Protein AF-A0A841JKT1-F1 (afdb_monomer_lite)

InterPro domains:
  IPR011335 Restriction endonuclease type II-like [SSF52980] (72-201)
  IPR011604 PD-(D/E)XK endonuclease-like domain superfamily [G3DSA:3.90.320.10] (58-273)

Structure (mmCIF, N/CA/C/O backbone):
data_AF-A0A841JKT1-F1
#
_entry.id   AF-A0A841JKT1-F1
#
loop_
_atom_site.group_PDB
_atom_site.id
_atom_site.type_symbol
_atom_site.label_atom_id
_atom_site.label_alt_id
_atom_site.label_comp_id
_atom_site.label_asym_id
_atom_site.label_entity_id
_atom_site.label_seq_id
_atom_site.pdbx_PDB_ins_code
_atom_site.Cartn_x
_atom_site.Cartn_y
_atom_site.Cartn_z
_atom_site.occupancy
_atom_site.B_iso_or_equiv
_atom_site.auth_seq_id
_atom_site.auth_comp_id
_atom_site.auth_asym_id
_atom_site.auth_atom_id
_atom_site.pdbx_PDB_model_num
ATOM 1 N N . MET A 1 1 ? -30.134 -15.425 -7.217 1.00 75.44 1 MET A N 1
ATOM 2 C CA . MET A 1 1 ? -28.658 -15.453 -7.191 1.00 75.44 1 MET A CA 1
ATOM 3 C C . MET A 1 1 ? -28.231 -15.209 -5.758 1.00 75.44 1 MET A C 1
ATOM 5 O O . MET A 1 1 ? -28.686 -14.227 -5.185 1.00 75.44 1 MET A O 1
ATOM 9 N N . GLN A 1 2 ? -27.458 -16.111 -5.160 1.00 84.56 2 GLN A N 1
ATOM 10 C CA . GLN A 1 2 ? -26.900 -15.891 -3.828 1.00 84.56 2 GLN A CA 1
ATOM 11 C C . GLN A 1 2 ? -25.554 -15.191 -4.004 1.00 84.56 2 GLN A C 1
ATOM 13 O O . GLN A 1 2 ? -24.696 -15.696 -4.726 1.00 84.56 2 GLN A O 1
ATOM 18 N N . LEU A 1 3 ? -25.398 -14.005 -3.415 1.00 89.44 3 LEU A N 1
ATOM 19 C CA . LEU A 1 3 ? -24.107 -13.326 -3.413 1.00 89.44 3 LEU A CA 1
ATOM 20 C C . LEU A 1 3 ? -23.128 -14.126 -2.540 1.00 89.44 3 LEU A C 1
ATOM 22 O O . LEU A 1 3 ? -23.546 -14.647 -1.500 1.00 89.44 3 LEU A O 1
ATOM 26 N N . PRO A 1 4 ? -21.848 -14.242 -2.937 1.00 90.94 4 PRO A N 1
ATOM 27 C CA . PRO A 1 4 ? -20.843 -14.839 -2.069 1.00 90.94 4 PRO A CA 1
ATOM 28 C C . PRO A 1 4 ? -20.684 -14.010 -0.789 1.00 90.94 4 PRO A C 1
ATOM 30 O O . PRO A 1 4 ? -21.115 -12.856 -0.724 1.00 90.94 4 PRO A O 1
ATOM 33 N N . LYS A 1 5 ? -20.040 -14.579 0.232 1.00 92.69 5 LYS A N 1
ATOM 34 C CA . LYS A 1 5 ? -19.659 -13.799 1.411 1.00 92.69 5 LYS A CA 1
ATOM 35 C C . LYS A 1 5 ? -18.683 -12.698 0.989 1.00 92.69 5 LYS A C 1
ATOM 37 O O . LYS A 1 5 ? -17.749 -12.953 0.231 1.00 92.69 5 LYS A O 1
ATOM 42 N N . PHE A 1 6 ? -18.942 -11.475 1.441 1.00 92.69 6 PHE A N 1
ATOM 43 C CA . PHE A 1 6 ? -18.064 -10.342 1.188 1.00 92.69 6 PHE A CA 1
ATOM 44 C C . PHE A 1 6 ? -16.738 -10.528 1.927 1.00 92.69 6 PHE A C 1
ATOM 46 O O . PHE A 1 6 ? -16.750 -10.834 3.117 1.00 92.69 6 PHE A O 1
ATOM 53 N N . LYS A 1 7 ? -15.630 -10.308 1.216 1.00 94.25 7 LYS A N 1
ATOM 54 C CA . LYS A 1 7 ? -14.285 -10.206 1.782 1.00 94.25 7 LYS A CA 1
ATOM 55 C C . LYS A 1 7 ? -13.565 -9.020 1.156 1.00 94.25 7 LYS A C 1
ATOM 57 O O . LYS A 1 7 ? -13.674 -8.808 -0.057 1.00 94.25 7 LYS A O 1
ATOM 62 N N . ILE A 1 8 ? -12.863 -8.240 1.970 1.00 94.44 8 ILE A N 1
ATOM 63 C CA . ILE A 1 8 ? -12.122 -7.064 1.513 1.00 94.44 8 ILE A CA 1
ATOM 64 C C . ILE A 1 8 ? -10.711 -7.448 1.058 1.00 94.44 8 ILE A C 1
ATOM 66 O O . ILE A 1 8 ? -10.003 -8.184 1.738 1.00 94.44 8 ILE A O 1
ATOM 70 N N . ARG A 1 9 ? -10.277 -6.927 -0.094 1.00 94.50 9 ARG A N 1
ATOM 71 C CA . ARG A 1 9 ? -8.883 -7.060 -0.538 1.00 94.50 9 ARG A CA 1
ATOM 72 C C . ARG A 1 9 ? -7.982 -6.177 0.318 1.00 94.50 9 ARG A C 1
ATOM 74 O O . ARG A 1 9 ? -8.312 -5.008 0.502 1.00 94.50 9 ARG A O 1
ATOM 81 N N . ALA A 1 10 ? -6.825 -6.682 0.741 1.00 96.00 10 ALA A N 1
ATOM 82 C CA . ALA A 1 10 ? -5.840 -5.928 1.525 1.00 96.00 10 ALA A CA 1
ATOM 83 C C . ALA A 1 10 ? -5.519 -4.551 0.917 1.00 96.00 10 ALA A C 1
ATOM 85 O O . ALA A 1 10 ? -5.607 -3.532 1.594 1.00 96.00 10 ALA A O 1
ATOM 86 N N . SER A 1 11 ? -5.277 -4.500 -0.397 1.00 92.94 11 SER A N 1
ATOM 87 C CA . SER A 1 11 ? -4.981 -3.267 -1.144 1.00 92.94 11 SER A CA 1
ATOM 88 C C . SER A 1 11 ? -6.142 -2.264 -1.223 1.00 92.94 11 SER A C 1
ATOM 90 O O . SER A 1 11 ? -5.976 -1.169 -1.749 1.00 92.94 11 SER A O 1
ATOM 92 N N . ALA A 1 12 ? -7.340 -2.652 -0.788 1.00 93.25 12 ALA A N 1
ATOM 93 C CA . ALA A 1 12 ? -8.535 -1.816 -0.761 1.00 93.25 12 ALA A CA 1
ATOM 94 C C . ALA A 1 12 ? -9.112 -1.667 0.653 1.00 93.25 12 ALA A C 1
ATOM 96 O O . ALA A 1 12 ? -10.161 -1.050 0.820 1.00 93.25 12 ALA A O 1
ATOM 97 N N . ALA A 1 13 ? -8.460 -2.226 1.675 1.00 93.94 13 ALA A N 1
ATOM 98 C CA . ALA A 1 13 ? -8.990 -2.252 3.031 1.00 93.94 13 ALA A CA 1
ATOM 99 C C . ALA A 1 13 ? -9.183 -0.848 3.617 1.00 93.94 13 ALA A C 1
ATOM 101 O O . ALA A 1 13 ? -10.157 -0.608 4.333 1.00 93.94 13 ALA A O 1
ATOM 102 N N . SER A 1 14 ? -8.346 0.113 3.223 1.00 92.31 14 SER A N 1
ATOM 103 C CA . SER A 1 14 ? -8.511 1.517 3.599 1.00 92.31 14 SER A CA 1
ATOM 104 C C . SER A 1 14 ? -9.811 2.140 3.092 1.00 92.31 14 SER A C 1
ATOM 106 O O . SER A 1 14 ? -10.314 3.051 3.728 1.00 92.31 14 SER A O 1
ATOM 108 N N . GLU A 1 15 ? -10.416 1.649 2.007 1.00 90.62 15 GLU A N 1
ATOM 109 C CA . GLU A 1 15 ? -11.709 2.162 1.518 1.00 90.62 15 GLU A CA 1
ATOM 110 C C . GLU A 1 15 ? -12.849 1.914 2.516 1.00 90.62 15 GLU A C 1
ATOM 112 O O . GLU A 1 15 ? -13.843 2.642 2.532 1.00 90.62 15 GLU A O 1
ATOM 117 N N . ILE A 1 16 ? -12.710 0.877 3.346 1.00 87.94 16 ILE A N 1
ATOM 118 C CA . ILE A 1 16 ? -13.687 0.512 4.376 1.00 87.94 16 ILE A CA 1
ATOM 119 C C . ILE A 1 16 ? -13.262 1.027 5.749 1.00 87.94 16 ILE A C 1
ATOM 121 O O . ILE A 1 16 ? -14.114 1.456 6.525 1.00 87.94 16 ILE A O 1
ATOM 125 N N . LEU A 1 17 ? -11.962 0.979 6.039 1.00 84.06 17 LEU A N 1
ATOM 126 C CA . LEU A 1 17 ? -11.407 1.340 7.341 1.00 84.06 17 LEU A CA 1
ATOM 127 C C . LEU A 1 17 ? -11.141 2.844 7.492 1.00 84.06 17 LEU A C 1
ATOM 129 O O . LEU A 1 17 ? -10.969 3.314 8.613 1.00 84.06 17 LEU A O 1
ATOM 133 N N . ALA A 1 18 ? -11.133 3.614 6.400 1.00 81.50 18 ALA A N 1
ATOM 134 C CA . ALA A 1 18 ? -11.001 5.062 6.472 1.00 81.50 18 ALA A CA 1
ATOM 135 C C . ALA A 1 18 ? -12.301 5.739 6.933 1.00 81.50 18 ALA A C 1
ATOM 137 O O . ALA A 1 18 ? -13.411 5.413 6.502 1.00 81.50 18 ALA A O 1
ATOM 138 N N . GLY A 1 19 ? -12.136 6.775 7.755 1.00 78.31 19 GLY A N 1
ATOM 139 C CA . GLY A 1 19 ? -13.232 7.556 8.320 1.00 78.31 19 GLY A CA 1
ATOM 140 C C . GLY A 1 19 ? -13.687 7.040 9.685 1.00 78.31 19 GLY A C 1
ATOM 141 O O . GLY A 1 19 ? -13.030 6.223 10.316 1.00 78.31 19 GLY A O 1
ATOM 142 N N . SER A 1 20 ? -14.814 7.564 10.165 1.00 78.50 20 SER A N 1
ATOM 143 C CA . SER A 1 20 ? -15.416 7.162 11.441 1.00 78.50 20 SER A CA 1
ATOM 144 C C . SER A 1 20 ? -16.758 6.489 11.193 1.00 78.50 20 SER A C 1
ATOM 146 O O . SER A 1 20 ? -17.579 6.977 10.414 1.00 78.50 20 SER A O 1
ATOM 148 N N . ILE A 1 21 ? -16.978 5.357 11.858 1.00 84.31 21 ILE A N 1
ATOM 149 C CA . ILE A 1 21 ? -18.282 4.700 11.894 1.00 84.31 21 ILE A CA 1
ATOM 150 C C . ILE A 1 21 ? -19.121 5.405 12.965 1.00 84.31 21 ILE A C 1
ATOM 152 O O . ILE A 1 21 ? -18.756 5.429 14.139 1.00 84.31 21 ILE A O 1
ATOM 156 N N . GLY A 1 22 ? -20.258 5.977 12.569 1.00 85.44 22 GLY A N 1
ATOM 157 C CA . GLY A 1 22 ? -21.124 6.719 13.488 1.00 85.44 22 GLY A CA 1
ATOM 158 C C . GLY A 1 22 ? -20.607 8.125 13.815 1.00 85.44 22 GLY A C 1
ATOM 159 O O . GLY A 1 22 ? -20.665 9.013 12.965 1.00 85.44 22 GLY A O 1
ATOM 160 N N . LEU A 1 23 ? -20.199 8.360 15.068 1.00 88.81 23 LEU A N 1
ATOM 161 C CA . LEU A 1 23 ? -19.736 9.677 15.521 1.00 88.81 23 LEU A CA 1
ATOM 162 C C . LEU A 1 23 ? -18.244 9.874 15.237 1.00 88.81 23 LEU A C 1
ATOM 164 O O . LEU A 1 23 ? -17.437 8.989 15.504 1.00 88.81 23 LEU A O 1
ATOM 168 N N . THR A 1 24 ? -17.869 11.072 14.789 1.00 89.38 24 THR A N 1
ATOM 169 C CA . THR A 1 24 ? -16.459 11.494 14.764 1.00 89.38 24 THR A CA 1
ATOM 170 C C . THR A 1 24 ? -15.917 11.680 16.186 1.00 89.38 24 THR A C 1
ATOM 172 O O . THR A 1 24 ? -16.693 11.855 17.127 1.00 89.38 24 THR A O 1
ATOM 175 N N . ASP A 1 25 ? -14.596 11.737 16.367 1.00 89.75 25 ASP A N 1
ATOM 176 C CA . ASP A 1 25 ? -13.986 11.980 17.689 1.00 89.75 25 ASP A CA 1
ATOM 177 C C . ASP A 1 25 ? -14.450 13.303 18.312 1.00 89.75 25 ASP A C 1
ATOM 179 O O . ASP A 1 25 ? -14.777 13.377 19.500 1.00 89.75 25 ASP A O 1
ATOM 183 N N . VAL A 1 26 ? -14.571 14.343 17.481 1.00 93.06 26 VAL A N 1
ATOM 184 C CA . VAL A 1 26 ? -15.091 15.655 17.887 1.00 93.06 26 VAL A CA 1
ATOM 185 C C . VAL A 1 26 ? -16.550 15.542 18.326 1.00 93.06 26 VAL A C 1
ATOM 187 O O . VAL A 1 26 ? -16.932 16.092 19.355 1.00 93.06 26 VAL A O 1
ATOM 190 N N . GLN A 1 27 ? -17.372 14.797 17.583 1.00 93.62 27 GLN A N 1
ATOM 191 C CA . GLN A 1 27 ? -18.775 14.571 17.931 1.00 93.62 27 GLN A CA 1
ATOM 192 C C . GLN A 1 27 ? -18.933 13.721 19.195 1.00 93.62 27 GLN A C 1
ATOM 194 O O . GLN A 1 27 ? -19.820 13.992 20.002 1.00 93.62 27 GLN A O 1
ATOM 199 N N . SER A 1 28 ? -18.074 12.722 19.388 1.00 93.12 28 SER A N 1
ATOM 200 C CA . SER A 1 28 ? -18.052 11.871 20.579 1.00 93.12 28 SER A CA 1
ATOM 201 C C . SER A 1 28 ? -17.667 12.675 21.817 1.00 93.12 28 SER A C 1
ATOM 203 O O . SER A 1 28 ? -18.370 12.616 22.824 1.00 93.12 28 SER A O 1
ATOM 205 N N . THR A 1 29 ? -16.624 13.503 21.713 1.00 95.75 29 THR A N 1
ATOM 206 C CA . THR A 1 29 ? -16.213 14.434 22.775 1.00 95.75 29 THR A CA 1
ATOM 207 C C . THR A 1 29 ? -17.342 15.402 23.104 1.00 95.75 29 THR A C 1
ATOM 209 O O . THR A 1 29 ? -17.761 15.508 24.255 1.00 95.75 29 THR A O 1
ATOM 212 N N . ARG A 1 30 ? -17.921 16.031 22.076 1.00 97.00 30 ARG A N 1
ATOM 213 C CA . ARG A 1 30 ? -19.028 16.974 22.225 1.00 97.00 30 ARG A CA 1
ATOM 214 C C . ARG A 1 30 ? -20.258 16.343 22.878 1.00 97.00 30 ARG A C 1
ATOM 216 O O . ARG A 1 30 ? -20.900 16.956 23.728 1.00 97.00 30 ARG A O 1
ATOM 223 N N . ARG A 1 31 ? -20.584 15.105 22.508 1.00 96.19 31 ARG A N 1
ATOM 224 C CA . ARG A 1 31 ? -21.672 14.341 23.123 1.00 96.19 31 ARG A CA 1
ATOM 225 C C . ARG A 1 31 ? -21.405 14.110 24.610 1.00 96.19 31 ARG A C 1
ATOM 227 O O . ARG A 1 31 ? -22.314 14.322 25.410 1.00 96.19 31 ARG A O 1
ATOM 234 N N . SER A 1 32 ? -20.189 13.705 24.976 1.00 96.19 32 SER A N 1
ATOM 235 C CA . SER A 1 32 ? -19.795 13.509 26.377 1.00 96.19 32 SER A CA 1
ATOM 236 C C . SER A 1 32 ? -19.896 14.808 27.178 1.00 96.19 32 SER A C 1
ATOM 238 O O . SER A 1 32 ? -20.554 14.822 28.214 1.00 96.19 32 SER A O 1
ATOM 240 N N . GLU A 1 33 ? -19.386 15.924 26.647 1.00 96.56 33 GLU A N 1
ATOM 241 C CA . GLU A 1 33 ? -19.511 17.249 27.275 1.00 96.56 33 GLU A CA 1
ATOM 242 C C . GLU A 1 33 ? -20.971 17.633 27.561 1.00 96.56 33 GLU A C 1
ATOM 244 O O . GLU A 1 33 ? -21.296 18.146 28.635 1.00 96.56 33 GLU A O 1
ATOM 249 N N . LEU A 1 34 ? -21.869 17.399 26.597 1.00 96.88 34 LEU A N 1
ATOM 250 C CA . LEU A 1 34 ? -23.293 17.708 26.736 1.00 96.88 34 LEU A CA 1
ATOM 251 C C . LEU A 1 34 ? -23.979 16.805 27.772 1.00 96.88 34 LEU A C 1
ATOM 253 O O . LEU A 1 34 ? -24.822 17.284 28.533 1.00 96.88 34 LEU A O 1
ATOM 257 N N . ILE A 1 35 ? -23.606 15.523 27.831 1.00 96.06 35 ILE A N 1
ATOM 258 C CA . ILE A 1 35 ? -24.100 14.573 28.838 1.00 96.06 35 ILE A CA 1
ATOM 259 C C . ILE A 1 35 ? -23.640 14.987 30.237 1.00 96.06 35 ILE A C 1
ATOM 261 O O . ILE A 1 35 ? -24.461 15.038 31.155 1.00 96.06 35 ILE A O 1
ATOM 265 N N . ASP A 1 36 ? -22.360 15.308 30.400 1.00 95.50 36 ASP A N 1
ATOM 266 C CA . ASP A 1 36 ? -21.787 15.669 31.697 1.00 95.50 36 ASP A CA 1
ATOM 267 C C . ASP A 1 36 ? -22.359 16.992 32.199 1.00 95.50 36 ASP A C 1
ATOM 269 O O . ASP A 1 36 ? -22.775 17.097 33.352 1.00 95.50 36 ASP A O 1
ATOM 273 N N . ARG A 1 37 ? -22.520 17.976 31.308 1.00 95.25 37 ARG A N 1
ATOM 274 C CA . ARG A 1 37 ? -23.205 19.228 31.635 1.00 95.25 37 ARG A CA 1
ATOM 275 C C . ARG A 1 37 ? -24.653 19.006 32.067 1.00 95.25 37 ARG A C 1
ATOM 277 O O . ARG A 1 37 ? -25.102 19.654 33.013 1.00 95.25 37 ARG A O 1
ATOM 284 N N . LYS A 1 38 ? -25.390 18.127 31.379 1.00 94.69 38 LYS A N 1
ATOM 285 C CA . LYS A 1 38 ? -26.776 17.797 31.740 1.00 94.69 38 LYS A CA 1
ATOM 286 C C . LYS A 1 38 ? -26.839 17.197 33.146 1.00 94.69 38 LYS A C 1
ATOM 288 O O . LYS A 1 38 ? -27.602 17.691 33.970 1.00 94.69 38 LYS A O 1
ATOM 293 N N . LYS A 1 39 ? -25.977 16.218 33.437 1.00 94.56 39 LYS A N 1
ATOM 294 C CA . LYS A 1 39 ? -25.871 15.592 34.764 1.00 94.56 39 LYS A CA 1
ATOM 295 C C . LYS A 1 39 ? -25.480 16.593 35.851 1.00 94.56 39 LYS A C 1
ATOM 297 O O . LYS A 1 39 ? -26.120 16.612 36.895 1.00 94.56 39 LYS A O 1
ATOM 302 N N . GLY A 1 40 ? -24.483 17.445 35.606 1.00 93.50 40 GLY A N 1
ATOM 303 C CA . GLY A 1 40 ? -24.039 18.454 36.574 1.00 93.50 40 GLY A CA 1
ATOM 304 C C . GLY A 1 40 ? -25.125 19.489 36.883 1.00 93.50 40 GLY A C 1
ATOM 305 O O . GLY A 1 40 ? -25.319 19.866 38.038 1.00 93.50 40 GLY A O 1
ATOM 306 N N . ALA A 1 41 ? -25.906 19.895 35.876 1.00 92.31 41 ALA A N 1
ATOM 307 C CA . ALA A 1 41 ? -27.061 20.768 36.082 1.00 92.31 41 ALA A CA 1
ATOM 308 C C . ALA A 1 41 ? -28.185 20.076 36.878 1.00 92.31 41 ALA A C 1
ATOM 310 O O . ALA A 1 41 ? -28.753 20.692 37.779 1.00 92.31 41 ALA A O 1
ATOM 311 N N . GLU A 1 42 ? -28.486 18.806 36.584 1.00 92.06 42 GLU A N 1
ATOM 312 C CA . GLU A 1 42 ? -29.476 17.993 37.316 1.00 92.06 42 GLU A CA 1
ATOM 313 C C . GLU A 1 42 ? -29.048 17.715 38.769 1.00 92.06 42 GLU A C 1
ATOM 315 O O . GLU A 1 42 ? -29.887 17.701 39.669 1.00 92.06 42 GLU A O 1
ATOM 320 N N . ALA A 1 43 ? -27.744 17.561 39.016 1.00 92.19 43 ALA A N 1
ATOM 321 C CA . ALA A 1 43 ? -27.154 17.386 40.344 1.00 92.19 43 ALA A CA 1
ATOM 322 C C . ALA A 1 43 ? -27.010 18.701 41.140 1.00 92.19 43 ALA A C 1
ATOM 324 O O . ALA A 1 43 ? -26.642 18.672 42.315 1.00 92.19 43 ALA A O 1
ATOM 325 N N . GLY A 1 44 ? -27.300 19.854 40.526 1.00 89.25 44 GLY A N 1
ATOM 326 C CA . GLY A 1 44 ? -27.207 21.165 41.173 1.00 89.25 44 GLY A CA 1
ATOM 327 C C . GLY A 1 44 ? -25.773 21.664 41.387 1.00 89.25 44 GLY A C 1
ATOM 328 O O . GLY A 1 44 ? -25.527 22.444 42.312 1.00 89.25 44 GLY A O 1
ATOM 329 N N . GLU A 1 45 ? -24.817 21.232 40.560 1.00 91.12 45 GLU A N 1
ATOM 330 C CA . GLU A 1 45 ? -23.420 21.658 40.657 1.00 91.12 45 GLU A CA 1
ATOM 331 C C . GLU A 1 45 ? -23.261 23.171 40.454 1.00 91.12 45 GLU A C 1
ATOM 333 O O . GLU A 1 45 ? -23.802 23.795 39.534 1.00 91.12 45 GLU A O 1
ATOM 338 N N . LYS A 1 46 ? -22.474 23.796 41.334 1.00 88.38 46 LYS A N 1
ATOM 339 C CA . LYS A 1 46 ? -22.323 25.250 41.368 1.00 88.38 46 LYS A CA 1
ATOM 340 C C . LYS A 1 46 ? -21.633 25.759 40.098 1.00 88.38 46 LYS A C 1
ATOM 342 O O . LYS A 1 46 ? -20.478 25.445 39.840 1.00 88.38 46 LYS A O 1
ATOM 347 N N . GLY A 1 47 ? -22.322 26.624 39.354 1.00 86.19 47 GLY A N 1
ATOM 348 C CA . GLY A 1 47 ? -21.797 27.249 38.132 1.00 86.19 47 GLY A CA 1
ATOM 349 C C . GLY A 1 47 ? -22.120 26.490 36.842 1.00 86.19 47 GLY A C 1
ATOM 350 O O . GLY A 1 47 ? -21.919 27.043 35.758 1.00 86.19 47 GLY A O 1
ATOM 351 N N . VAL A 1 48 ? -22.692 25.286 36.935 1.00 90.00 48 VAL A N 1
ATOM 352 C CA . VAL A 1 48 ? -23.163 24.521 35.777 1.00 90.00 48 VAL A CA 1
ATOM 353 C C . VAL A 1 48 ? -24.597 24.937 35.461 1.00 90.00 48 VAL A C 1
ATOM 355 O O . VAL A 1 48 ? -25.500 24.823 36.284 1.00 90.00 48 VAL A O 1
ATOM 358 N N . LYS A 1 49 ? -24.817 25.475 34.258 1.00 91.19 49 LYS A N 1
ATOM 359 C CA . LYS A 1 49 ? -26.159 25.850 33.790 1.00 91.19 49 LYS A CA 1
ATOM 360 C C . LYS A 1 49 ? -26.786 24.685 33.013 1.00 91.19 49 LYS A C 1
ATOM 362 O O . LYS A 1 49 ? -26.041 24.004 32.300 1.00 91.19 49 LYS A O 1
ATOM 367 N N . PRO A 1 50 ? -28.125 24.526 33.045 1.00 91.94 50 PRO A N 1
ATOM 368 C CA . PRO A 1 50 ? -28.835 23.582 32.184 1.00 91.94 50 PRO A CA 1
ATOM 369 C C . PRO A 1 50 ? -28.464 23.726 30.704 1.00 91.94 50 PRO A C 1
ATOM 371 O O . PRO A 1 50 ? -27.912 24.751 30.267 1.00 91.94 50 PRO A O 1
ATOM 374 N N . LEU A 1 51 ? -28.749 22.679 29.932 1.00 94.00 51 LEU A N 1
ATOM 375 C CA . LEU A 1 51 ? -28.632 22.738 28.480 1.00 94.00 51 LEU A CA 1
ATOM 376 C C . LEU A 1 51 ? -29.607 23.784 27.927 1.00 94.00 51 LEU A C 1
ATOM 378 O O . LEU A 1 51 ? -30.703 23.982 28.445 1.00 94.00 51 LEU A O 1
ATOM 382 N N . THR A 1 52 ? -29.178 24.499 26.890 1.00 95.69 52 THR A N 1
ATOM 383 C CA . THR A 1 52 ? -30.085 25.355 26.119 1.00 95.69 52 THR A CA 1
ATOM 384 C C . THR A 1 52 ? -30.903 24.490 25.155 1.00 95.69 52 THR A C 1
ATOM 386 O O . THR A 1 52 ? -30.447 23.399 24.813 1.00 95.69 52 THR A O 1
ATOM 389 N N . PRO A 1 53 ? -32.039 24.975 24.619 1.00 96.50 53 PRO A N 1
ATOM 390 C CA . PRO A 1 53 ? -32.821 24.212 23.639 1.00 96.50 53 PRO A CA 1
ATOM 391 C C . PRO A 1 53 ? -31.992 23.733 22.436 1.00 96.50 53 PRO A C 1
ATOM 393 O O . PRO A 1 53 ? -32.144 22.610 21.969 1.00 96.50 53 PRO A O 1
ATOM 396 N N . ASN A 1 54 ? -31.040 24.555 21.978 1.00 96.81 54 ASN A N 1
ATOM 397 C CA . ASN A 1 54 ? -30.131 24.177 20.893 1.00 96.81 54 ASN A CA 1
ATOM 398 C C . ASN A 1 54 ? -29.165 23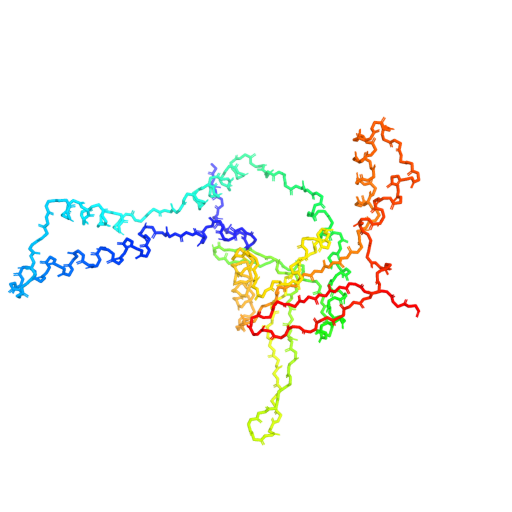.057 21.307 1.00 96.81 54 ASN A C 1
ATOM 400 O O . ASN A 1 54 ? -28.882 22.177 20.503 1.00 96.81 54 ASN A O 1
ATOM 404 N N . MET A 1 55 ? -28.666 23.078 22.546 1.00 96.06 55 MET A N 1
ATOM 405 C CA . MET A 1 55 ? -27.796 22.022 23.076 1.00 96.06 55 MET A CA 1
ATOM 406 C C . MET A 1 55 ? -28.554 20.710 23.308 1.00 96.06 55 MET A C 1
ATOM 408 O O . MET A 1 55 ? -27.982 19.639 23.130 1.00 96.06 55 MET A O 1
ATOM 412 N N . GLU A 1 56 ? -29.828 20.776 23.701 1.00 95.69 56 GLU A N 1
ATOM 413 C CA . GLU A 1 56 ? -30.688 19.595 23.835 1.00 95.69 56 GLU A CA 1
ATOM 414 C C . GLU A 1 56 ? -30.948 18.947 22.474 1.00 95.69 56 GLU A C 1
ATOM 416 O O . GLU A 1 56 ? -30.742 17.742 22.330 1.00 95.69 56 GLU A O 1
ATOM 421 N N . ALA A 1 57 ? -31.297 19.749 21.463 1.00 96.81 57 ALA A N 1
ATOM 422 C CA . ALA A 1 57 ? -31.453 19.276 20.089 1.00 96.81 57 ALA A CA 1
ATOM 423 C C . ALA A 1 57 ? -30.140 18.703 19.520 1.00 96.81 57 ALA A C 1
ATOM 425 O O . ALA A 1 57 ? -30.141 17.653 18.879 1.00 96.81 57 ALA A O 1
ATOM 426 N N . GLU A 1 58 ? -29.001 19.355 19.784 1.00 97.38 58 GLU A N 1
ATOM 427 C CA . GLU A 1 58 ? -27.674 18.852 19.403 1.00 97.38 58 GLU A CA 1
ATOM 428 C C . GLU A 1 58 ? -27.393 17.484 20.045 1.00 97.38 58 GLU A C 1
ATOM 430 O O . GLU A 1 58 ? -26.999 16.540 19.354 1.00 97.38 58 GLU A O 1
ATOM 435 N N . LEU A 1 59 ? -27.644 17.347 21.351 1.00 96.62 59 LEU A N 1
ATOM 436 C CA . LEU A 1 59 ? -27.463 16.091 22.077 1.00 96.62 59 LEU A CA 1
ATOM 437 C C . LEU A 1 59 ? -28.385 14.983 21.546 1.00 96.62 59 LEU A C 1
ATOM 439 O O . LEU A 1 59 ? -27.958 13.832 21.446 1.00 96.62 59 LEU A O 1
ATOM 443 N N . GLU A 1 60 ? -29.628 15.305 21.189 1.00 96.62 60 GLU A N 1
ATOM 444 C CA . GLU A 1 60 ? -30.569 14.356 20.588 1.00 96.62 60 GLU A CA 1
ATOM 445 C C . GLU A 1 60 ? -30.056 13.832 19.238 1.00 96.62 60 GLU A C 1
ATOM 447 O O . GLU A 1 60 ? -29.998 12.617 19.034 1.00 96.62 60 GLU A O 1
ATOM 452 N N . ILE A 1 61 ? -29.578 14.722 18.361 1.00 94.88 61 ILE A N 1
ATOM 453 C CA . ILE A 1 61 ? -28.978 14.350 17.069 1.00 94.88 61 ILE A CA 1
ATOM 454 C C . ILE A 1 61 ? -27.747 13.455 17.272 1.00 94.88 61 ILE A C 1
ATOM 456 O O . ILE A 1 61 ? -27.590 12.441 16.584 1.00 94.88 61 ILE A O 1
ATOM 460 N N . LEU A 1 62 ? -26.868 13.805 18.216 1.00 95.44 62 LEU A N 1
ATOM 461 C CA . LEU A 1 62 ? -25.664 13.023 18.513 1.00 95.44 62 LEU A CA 1
ATOM 462 C C . LEU A 1 62 ? -26.005 11.646 19.094 1.00 95.44 62 LEU A C 1
ATOM 464 O O . LEU A 1 62 ? -25.389 10.653 18.710 1.00 95.44 62 LEU A O 1
ATOM 468 N N . ASN A 1 63 ? -27.005 11.556 19.973 1.00 95.56 63 ASN A N 1
ATOM 469 C CA . ASN A 1 63 ? -27.494 10.278 20.492 1.00 95.56 63 ASN A CA 1
ATOM 470 C C . ASN A 1 63 ? -28.112 9.417 19.393 1.00 95.56 63 ASN A C 1
ATOM 472 O O . ASN A 1 63 ? -27.849 8.216 19.346 1.00 95.56 63 ASN A O 1
ATOM 476 N N . TYR A 1 64 ? -28.888 10.019 18.490 1.00 93.75 64 TYR A N 1
ATOM 477 C CA . TYR A 1 64 ? -29.455 9.299 17.358 1.00 93.75 64 TYR A CA 1
ATOM 478 C C . TYR A 1 64 ? -28.354 8.681 16.490 1.00 93.75 64 TYR A C 1
ATOM 480 O O . TYR A 1 64 ? -28.396 7.481 16.232 1.00 93.75 64 TYR A O 1
ATOM 488 N N . LYS A 1 65 ? -27.330 9.457 16.110 1.00 91.25 65 LYS A N 1
ATOM 489 C CA . LYS A 1 65 ? -26.190 8.953 15.322 1.00 91.25 65 LYS A CA 1
ATOM 490 C C . LYS A 1 65 ? -25.351 7.911 16.060 1.00 91.25 65 LYS A C 1
ATOM 492 O O . LYS A 1 65 ? -24.883 6.964 15.443 1.00 91.25 65 LYS A O 1
ATOM 497 N N . HIS A 1 66 ? -25.158 8.075 17.367 1.00 91.81 66 HIS A N 1
ATOM 498 C CA . HIS A 1 66 ? -24.442 7.096 18.186 1.00 91.81 66 HIS A CA 1
ATOM 499 C C . HIS A 1 66 ? -25.164 5.744 18.219 1.00 91.81 66 HIS A C 1
ATOM 501 O O . HIS A 1 66 ? -24.532 4.702 18.081 1.00 91.81 66 HIS A O 1
ATOM 507 N N . ASN A 1 67 ? -26.491 5.769 18.366 1.00 93.31 67 ASN A N 1
ATOM 508 C CA . ASN A 1 67 ? -27.318 4.564 18.428 1.00 93.31 67 ASN A CA 1
ATOM 509 C C . ASN A 1 67 ? -27.593 3.952 17.047 1.00 93.31 67 ASN A C 1
ATOM 511 O O . ASN A 1 67 ? -27.956 2.783 16.960 1.00 93.31 67 ASN A O 1
ATOM 515 N N . ASN A 1 68 ? -27.435 4.735 15.978 1.00 91.81 68 ASN A N 1
ATOM 516 C CA . ASN A 1 68 ? -27.631 4.314 14.594 1.00 91.81 68 ASN A CA 1
ATOM 517 C C . ASN A 1 68 ? -26.351 4.599 13.794 1.00 91.81 68 ASN A C 1
ATOM 519 O O . ASN A 1 68 ? -26.346 5.500 12.948 1.00 91.81 68 ASN A O 1
ATOM 523 N N . PRO A 1 69 ? -25.243 3.891 14.086 1.00 88.25 69 PRO A N 1
ATOM 524 C CA . PRO A 1 69 ? -23.985 4.129 13.405 1.00 88.25 69 PRO A CA 1
ATOM 525 C C . PRO A 1 69 ? -24.126 3.795 11.921 1.00 88.25 69 PRO A C 1
ATOM 527 O O . PRO A 1 69 ? -24.546 2.702 11.541 1.00 88.25 69 PRO A O 1
ATOM 530 N N . GLU A 1 70 ? -23.743 4.742 11.073 1.00 86.50 70 GLU A N 1
ATOM 531 C CA . GLU A 1 70 ? -23.692 4.530 9.635 1.00 86.50 70 GLU A CA 1
ATOM 532 C C . GLU A 1 70 ? -22.262 4.284 9.166 1.00 86.50 70 GLU A C 1
ATOM 534 O O . GLU A 1 70 ? -21.306 4.867 9.681 1.00 86.50 70 GLU A O 1
ATOM 539 N N . LEU A 1 71 ? -22.134 3.445 8.136 1.00 87.06 71 LEU A N 1
ATOM 540 C CA . LEU A 1 71 ? -20.874 3.274 7.426 1.00 87.06 71 LEU A CA 1
ATOM 541 C C . LEU A 1 71 ? -20.452 4.585 6.734 1.00 87.06 71 LEU A C 1
ATOM 543 O O . LEU A 1 71 ? -21.314 5.276 6.170 1.00 87.06 71 LEU A O 1
ATOM 547 N N . PRO A 1 72 ? -19.142 4.886 6.687 1.00 88.25 72 PRO A N 1
ATOM 548 C CA . PRO A 1 72 ? -18.609 5.975 5.882 1.00 88.25 72 PRO A CA 1
ATOM 549 C C . PRO A 1 72 ? -19.024 5.869 4.410 1.00 88.25 72 PRO A C 1
ATOM 551 O O . PRO A 1 72 ? -19.204 4.778 3.861 1.00 88.25 72 PRO A O 1
ATOM 554 N N . THR A 1 73 ? -19.124 7.015 3.733 1.00 88.38 73 THR A N 1
ATOM 555 C CA . THR A 1 73 ? -19.487 7.075 2.308 1.00 88.38 73 THR A CA 1
ATOM 556 C C . THR A 1 73 ? -18.533 6.266 1.424 1.00 88.38 73 THR A C 1
ATOM 558 O O . THR A 1 73 ? -18.990 5.620 0.480 1.00 88.38 73 THR A O 1
ATOM 561 N N . GLY A 1 74 ? -17.231 6.254 1.743 1.00 88.38 74 GLY A N 1
ATOM 562 C CA . GLY A 1 74 ? -16.226 5.436 1.049 1.00 88.38 74 GLY A CA 1
ATOM 563 C C . GLY A 1 74 ? -16.537 3.942 1.148 1.00 88.38 74 GLY A C 1
ATOM 564 O O . GLY A 1 74 ? -16.710 3.281 0.125 1.00 88.38 74 GLY A O 1
ATOM 565 N N . ALA A 1 75 ? -16.775 3.451 2.368 1.00 91.31 75 ALA A N 1
ATOM 566 C CA . ALA A 1 75 ? -17.130 2.058 2.624 1.00 91.31 75 ALA A CA 1
ATOM 567 C C . ALA A 1 75 ? -18.402 1.636 1.869 1.00 91.31 75 ALA A C 1
ATOM 569 O O . ALA A 1 75 ? -18.418 0.603 1.196 1.00 91.31 75 ALA A O 1
ATOM 570 N N . LYS A 1 76 ? -19.457 2.466 1.909 1.00 91.56 76 LYS A N 1
ATOM 571 C CA . LYS A 1 76 ? -20.698 2.228 1.146 1.00 91.56 76 LYS A CA 1
ATOM 572 C C . LYS A 1 76 ? -20.415 2.148 -0.360 1.00 91.56 76 LYS A C 1
ATOM 574 O O . LYS A 1 76 ? -20.841 1.197 -1.014 1.00 91.56 76 LYS A O 1
ATOM 579 N N . SER A 1 77 ? -19.640 3.096 -0.890 1.00 92.88 77 SER A N 1
ATOM 580 C CA . SER A 1 77 ? -19.280 3.159 -2.315 1.00 92.88 77 SER A CA 1
ATOM 581 C C . SER A 1 77 ? -18.480 1.932 -2.766 1.00 92.88 77 SER A C 1
ATOM 583 O O . SER A 1 77 ? -18.729 1.388 -3.848 1.00 92.88 77 SER A O 1
ATOM 585 N N . TYR A 1 78 ? -17.551 1.458 -1.933 1.00 93.00 78 TYR A N 1
ATOM 586 C CA . TYR A 1 78 ? -16.788 0.243 -2.200 1.00 93.00 78 TYR A CA 1
ATOM 587 C C . TYR A 1 78 ? -17.688 -0.999 -2.215 1.00 93.00 78 TYR A C 1
ATOM 589 O O . TYR A 1 78 ? -17.644 -1.781 -3.170 1.00 93.00 78 TYR A O 1
ATOM 597 N N . CYS A 1 79 ? -18.550 -1.160 -1.207 1.00 92.25 79 CYS A N 1
ATOM 598 C CA . CYS A 1 79 ? -19.501 -2.270 -1.136 1.00 92.25 79 CYS A CA 1
ATOM 599 C C . CYS A 1 79 ? -20.442 -2.292 -2.349 1.00 92.25 79 CYS A C 1
ATOM 601 O O . CYS A 1 79 ? -20.643 -3.345 -2.954 1.00 92.25 79 CYS A O 1
ATOM 603 N N . GLU A 1 80 ? -20.965 -1.139 -2.774 1.00 93.44 80 GLU A N 1
ATOM 604 C CA . GLU A 1 80 ? -21.778 -1.040 -3.991 1.00 93.44 80 GLU A CA 1
ATOM 605 C C . GLU A 1 80 ? -21.014 -1.471 -5.246 1.00 93.44 80 GLU A C 1
ATOM 607 O O . GLU A 1 80 ? -21.569 -2.179 -6.093 1.00 93.44 80 GLU A O 1
ATOM 612 N N . LYS A 1 81 ? -19.746 -1.056 -5.385 1.00 93.06 81 LYS A N 1
ATOM 613 C CA . LYS A 1 81 ? -18.885 -1.489 -6.494 1.00 93.06 81 LYS A CA 1
ATOM 614 C C . LYS A 1 81 ? -18.723 -3.007 -6.475 1.00 93.06 81 LYS A C 1
ATOM 616 O O . LYS A 1 81 ? -18.956 -3.642 -7.500 1.00 93.06 81 LYS A O 1
ATOM 621 N N . TRP A 1 82 ? -18.378 -3.586 -5.327 1.00 93.62 82 TRP A N 1
ATOM 622 C CA . TRP A 1 82 ? -18.194 -5.030 -5.190 1.00 93.62 82 TRP A CA 1
ATOM 623 C C . TRP A 1 82 ? -19.474 -5.802 -5.534 1.00 93.62 82 TRP A C 1
ATOM 625 O O . TRP A 1 82 ? -19.430 -6.751 -6.317 1.00 93.62 82 TRP A O 1
ATOM 635 N N . VAL A 1 83 ? -20.635 -5.358 -5.034 1.00 94.19 83 VAL A N 1
ATOM 636 C CA . VAL A 1 83 ? -21.929 -5.987 -5.343 1.00 94.19 83 VAL A CA 1
ATOM 637 C C . VAL A 1 83 ? -22.221 -5.916 -6.841 1.00 94.19 83 VAL A C 1
ATOM 639 O O . VAL A 1 83 ? -22.617 -6.924 -7.424 1.00 94.19 83 VAL A O 1
ATOM 642 N N . LYS A 1 84 ? -21.976 -4.771 -7.495 1.00 94.19 84 LYS A N 1
ATOM 643 C CA . LYS A 1 84 ? -22.122 -4.640 -8.956 1.00 94.19 84 LYS A CA 1
ATOM 644 C C . LYS A 1 84 ? -21.245 -5.650 -9.695 1.00 94.19 84 LYS A C 1
ATOM 646 O O . LYS A 1 84 ? -21.739 -6.299 -10.612 1.00 94.19 84 LYS A O 1
ATOM 651 N N . GLU A 1 85 ? -19.991 -5.832 -9.286 1.00 93.56 85 GLU A N 1
ATOM 652 C CA . GLU A 1 85 ? -19.099 -6.803 -9.933 1.00 93.56 85 GLU A CA 1
ATOM 653 C C . GLU A 1 85 ? -19.624 -8.240 -9.831 1.00 93.56 85 GLU A C 1
ATOM 655 O O . GLU A 1 85 ? -19.531 -8.991 -10.803 1.00 93.56 85 GLU A O 1
ATOM 660 N N . LYS A 1 86 ? -20.232 -8.614 -8.695 1.00 93.62 86 LYS A N 1
ATOM 661 C CA . LYS A 1 86 ? -20.849 -9.939 -8.513 1.00 93.62 86 LYS A CA 1
ATOM 662 C C . LYS A 1 86 ? -22.166 -10.098 -9.270 1.00 93.62 86 LYS A C 1
ATOM 664 O O . LYS A 1 86 ? -22.403 -11.155 -9.842 1.00 93.62 86 LYS A O 1
ATOM 669 N N . LEU A 1 87 ? -23.012 -9.068 -9.289 1.00 93.88 87 LEU A N 1
ATOM 670 C CA . LEU A 1 87 ? -24.305 -9.104 -9.982 1.00 93.88 87 LEU A CA 1
ATOM 671 C C . LEU A 1 87 ? -24.152 -9.169 -11.503 1.00 93.88 87 LEU A C 1
ATOM 673 O O . LEU A 1 87 ? -24.918 -9.864 -12.165 1.00 93.88 87 LEU A O 1
ATOM 677 N N . TYR A 1 88 ? -23.181 -8.438 -12.052 1.00 94.00 88 TYR A N 1
ATOM 678 C CA . TYR A 1 88 ? -22.944 -8.389 -13.494 1.00 94.00 88 TYR A CA 1
ATOM 679 C C . TYR A 1 88 ? -21.936 -9.428 -13.989 1.00 94.00 88 TYR A C 1
ATOM 681 O O . TYR A 1 88 ? -21.728 -9.496 -15.199 1.00 94.00 88 TYR A O 1
ATOM 689 N N . ASP A 1 89 ? -21.302 -10.184 -13.085 1.00 91.69 89 ASP A N 1
ATOM 690 C CA . ASP A 1 89 ? -20.174 -11.084 -13.371 1.00 91.69 89 ASP A CA 1
ATOM 691 C C . ASP A 1 89 ? -19.092 -10.406 -14.233 1.00 91.69 89 ASP A C 1
ATOM 693 O O . ASP A 1 89 ? -18.602 -10.911 -15.243 1.00 91.69 89 ASP A O 1
ATOM 697 N N . ARG A 1 90 ? -18.784 -9.158 -13.874 1.00 92.19 90 ARG A N 1
ATOM 698 C CA . ARG A 1 90 ? -17.867 -8.286 -14.611 1.00 92.19 90 ARG A CA 1
ATOM 699 C C . ARG A 1 90 ? -17.034 -7.510 -13.619 1.00 92.19 90 ARG A C 1
ATOM 701 O O . ARG A 1 90 ? -17.577 -6.769 -12.808 1.00 92.19 90 ARG A O 1
ATOM 708 N N . ARG A 1 91 ? -15.712 -7.613 -13.728 1.00 87.19 91 ARG A N 1
ATOM 709 C CA . ARG A 1 91 ? -14.801 -6.739 -12.985 1.00 87.19 91 ARG A CA 1
ATOM 710 C C . ARG A 1 91 ? -14.537 -5.472 -13.779 1.00 87.19 91 ARG A C 1
ATOM 712 O O . ARG A 1 91 ? -14.372 -5.522 -15.001 1.00 87.19 91 ARG A O 1
ATOM 719 N N . LYS A 1 92 ? -14.473 -4.332 -13.092 1.00 84.44 92 LYS A N 1
ATOM 720 C CA . LYS A 1 92 ? -14.019 -3.097 -13.733 1.00 84.44 92 LYS A CA 1
ATOM 721 C C . LYS A 1 92 ? -12.538 -3.267 -14.060 1.00 84.44 92 LYS A C 1
ATOM 723 O O . LYS A 1 92 ? -11.727 -3.383 -13.147 1.00 84.44 92 LYS A O 1
ATOM 728 N N . ASN A 1 93 ? -12.196 -3.290 -15.348 1.00 79.56 93 ASN A N 1
ATOM 729 C CA . ASN A 1 93 ? -10.797 -3.356 -15.748 1.00 79.56 93 ASN A CA 1
ATOM 730 C C . ASN A 1 93 ? -10.073 -2.102 -15.233 1.00 79.56 93 ASN A C 1
ATOM 732 O O . ASN A 1 93 ? -10.516 -0.978 -15.484 1.00 79.56 93 ASN A O 1
ATOM 736 N N . PHE A 1 94 ? -9.001 -2.308 -14.477 1.00 78.88 94 PHE A N 1
ATOM 737 C CA . PHE A 1 94 ? -8.164 -1.254 -13.923 1.00 78.88 94 PHE A CA 1
ATOM 738 C C . PHE A 1 94 ? -6.718 -1.605 -14.251 1.00 78.88 94 PHE A C 1
ATOM 740 O O . PHE A 1 94 ? -6.028 -2.262 -13.481 1.00 78.88 94 PHE A O 1
ATOM 747 N N . ALA A 1 95 ? -6.300 -1.207 -15.447 1.00 80.94 95 ALA A N 1
ATOM 748 C CA . ALA A 1 95 ? -4.929 -1.303 -15.910 1.00 80.94 95 ALA A CA 1
ATOM 749 C C . ALA A 1 95 ? -4.494 0.102 -16.324 1.00 80.94 95 ALA A C 1
ATOM 751 O O . ALA A 1 95 ? -5.209 0.792 -17.055 1.00 80.94 95 ALA A O 1
ATOM 752 N N . ASN A 1 96 ? -3.352 0.542 -15.815 1.00 90.12 96 ASN A N 1
ATOM 753 C CA . ASN A 1 96 ? -2.719 1.794 -16.201 1.00 90.12 96 ASN A CA 1
ATOM 754 C C . ASN A 1 96 ? -1.209 1.562 -16.319 1.00 90.12 96 ASN A C 1
ATOM 756 O O . ASN A 1 96 ? -0.690 0.566 -15.813 1.00 90.12 96 ASN A O 1
ATOM 760 N N . LYS A 1 97 ? -0.507 2.485 -16.981 1.00 91.75 97 LYS A N 1
ATOM 761 C CA . LYS A 1 97 ? 0.935 2.362 -17.226 1.00 91.75 97 LYS A CA 1
ATOM 762 C C . LYS A 1 97 ? 1.762 2.191 -15.946 1.00 91.75 97 LYS A C 1
ATOM 764 O O . LYS A 1 97 ? 2.739 1.451 -15.947 1.00 91.75 97 LYS A O 1
ATOM 769 N N . TYR A 1 98 ? 1.331 2.811 -14.846 1.00 93.12 98 TYR A N 1
ATOM 770 C CA . TYR A 1 98 ? 2.001 2.732 -13.549 1.00 93.12 98 TYR A CA 1
ATOM 771 C C . TYR A 1 98 ? 1.948 1.314 -12.972 1.00 93.12 98 TYR A C 1
ATOM 773 O O . TYR A 1 98 ? 2.980 0.769 -12.591 1.00 93.12 98 TYR A O 1
ATOM 781 N N . LEU A 1 99 ? 0.767 0.687 -12.985 1.00 91.38 99 LEU A N 1
ATOM 782 C CA . LEU A 1 99 ? 0.586 -0.705 -12.566 1.00 91.38 99 LEU A CA 1
ATOM 783 C C . LEU A 1 99 ? 1.347 -1.674 -13.470 1.00 91.38 99 LEU A C 1
ATOM 785 O O . LEU A 1 99 ? 1.966 -2.608 -12.976 1.00 91.38 99 LEU A O 1
ATOM 789 N N . GLU A 1 100 ? 1.318 -1.452 -14.785 1.00 93.44 100 GLU A N 1
ATOM 790 C CA . GLU A 1 100 ? 2.027 -2.312 -15.735 1.00 93.44 100 GLU A CA 1
ATOM 791 C C . GLU A 1 100 ? 3.542 -2.290 -15.510 1.00 93.44 100 GLU A C 1
ATOM 793 O O . GLU A 1 100 ? 4.157 -3.355 -15.460 1.00 93.44 100 GLU A O 1
ATOM 798 N N . LYS A 1 101 ? 4.142 -1.099 -15.338 1.00 93.75 101 LYS A N 1
ATOM 799 C CA . LYS A 1 101 ? 5.559 -0.981 -14.964 1.00 93.75 101 LYS A CA 1
ATOM 800 C C . LYS A 1 101 ? 5.809 -1.671 -13.631 1.00 93.75 101 LYS A C 1
ATOM 802 O O . LYS A 1 101 ? 6.755 -2.443 -13.523 1.00 93.75 101 LYS A O 1
ATOM 807 N N . GLY A 1 102 ? 4.950 -1.411 -12.647 1.00 93.19 102 GLY A N 1
ATOM 808 C CA . GLY A 1 102 ? 5.120 -1.947 -11.308 1.00 93.19 102 GLY A CA 1
ATOM 809 C C . GLY A 1 102 ? 5.181 -3.471 -11.283 1.00 93.19 102 GLY A C 1
ATOM 810 O O . GLY A 1 102 ? 6.128 -4.022 -10.733 1.00 93.19 102 GLY A O 1
ATOM 811 N N . ILE A 1 103 ? 4.244 -4.130 -11.966 1.00 93.31 103 ILE A N 1
ATOM 812 C CA . ILE A 1 103 ? 4.206 -5.593 -12.105 1.00 93.31 103 ILE A CA 1
ATOM 813 C C . ILE A 1 103 ? 5.429 -6.100 -12.881 1.00 93.31 103 ILE A C 1
ATOM 815 O O . ILE A 1 103 ? 6.046 -7.087 -12.500 1.00 93.31 103 ILE A O 1
ATOM 819 N N . ALA A 1 104 ? 5.809 -5.431 -13.972 1.00 94.19 104 ALA A N 1
ATOM 820 C CA . ALA 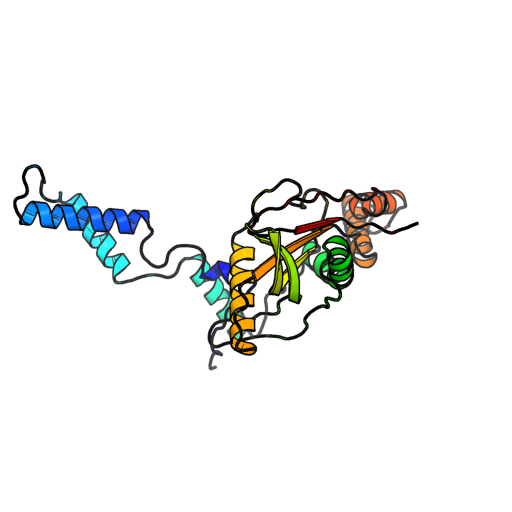A 1 104 ? 6.901 -5.895 -14.827 1.00 94.19 104 ALA A CA 1
ATOM 821 C C . ALA A 1 104 ? 8.302 -5.735 -14.197 1.00 94.19 104 ALA A C 1
ATOM 823 O O . ALA A 1 104 ? 9.248 -6.385 -14.643 1.00 94.19 104 ALA A O 1
ATOM 824 N N . CYS A 1 105 ? 8.447 -4.867 -13.192 1.00 92.69 105 CYS A N 1
ATOM 825 C CA . CYS A 1 105 ? 9.696 -4.653 -12.457 1.00 92.69 105 CYS A CA 1
ATOM 826 C C . CYS A 1 105 ? 9.816 -5.497 -11.181 1.00 92.69 105 CYS A C 1
ATOM 828 O O . CYS A 1 105 ? 10.909 -5.544 -10.626 1.00 92.69 105 CYS A O 1
ATOM 830 N N . GLU A 1 106 ? 8.735 -6.128 -10.720 1.00 93.44 106 GLU A N 1
ATOM 831 C CA . GLU A 1 106 ? 8.616 -6.720 -9.381 1.00 93.44 106 GLU A CA 1
ATOM 832 C C . GLU A 1 106 ? 9.718 -7.726 -9.046 1.00 93.44 106 GLU A C 1
ATOM 834 O O . GLU A 1 106 ? 10.459 -7.508 -8.094 1.00 93.44 106 GLU A O 1
ATOM 839 N N . ASP A 1 107 ? 9.920 -8.759 -9.865 1.00 93.31 107 ASP A N 1
ATOM 840 C CA . ASP A 1 107 ? 10.948 -9.775 -9.589 1.00 93.31 107 ASP A CA 1
ATOM 841 C C . ASP A 1 107 ? 12.352 -9.161 -9.456 1.00 93.31 107 ASP A C 1
ATOM 843 O O . ASP A 1 107 ? 13.124 -9.499 -8.557 1.00 93.31 107 ASP A O 1
ATOM 847 N N . LYS A 1 108 ? 12.680 -8.210 -10.342 1.00 91.88 108 LYS A N 1
ATOM 848 C CA . LYS A 1 108 ? 13.984 -7.535 -10.344 1.00 91.88 108 LYS A CA 1
ATOM 849 C C . LYS A 1 108 ? 14.138 -6.584 -9.166 1.00 91.88 108 LYS A C 1
ATOM 851 O O . LYS A 1 108 ? 15.239 -6.466 -8.638 1.00 91.88 108 LYS A O 1
ATOM 856 N N . SER A 1 109 ? 13.076 -5.884 -8.774 1.00 93.69 109 SER A N 1
ATOM 857 C CA . SER A 1 109 ? 13.149 -4.972 -7.638 1.00 93.69 109 SER A CA 1
ATOM 858 C C . SER A 1 109 ? 13.193 -5.701 -6.307 1.00 93.69 109 SER A C 1
ATOM 860 O O . SER A 1 109 ? 13.874 -5.216 -5.410 1.00 93.69 109 SER A O 1
ATOM 862 N N . ILE A 1 110 ? 12.556 -6.870 -6.189 1.00 94.31 110 ILE A N 1
ATOM 863 C CA . ILE A 1 110 ? 12.699 -7.749 -5.022 1.00 94.31 110 ILE A CA 1
ATOM 864 C C . ILE A 1 110 ? 14.160 -8.166 -4.859 1.00 94.31 110 ILE A C 1
ATOM 866 O O . ILE A 1 110 ? 14.726 -7.967 -3.787 1.00 94.31 110 ILE A O 1
ATOM 870 N N . GLN A 1 111 ? 14.788 -8.683 -5.922 1.00 93.25 111 GLN A N 1
ATOM 871 C CA . GLN A 1 111 ? 16.202 -9.064 -5.877 1.00 93.25 111 GLN A CA 1
ATOM 872 C C . GLN A 1 111 ? 17.082 -7.867 -5.496 1.00 93.25 111 GLN A C 1
ATOM 874 O O . GLN A 1 111 ? 17.902 -7.955 -4.585 1.00 93.25 111 GLN A O 1
ATOM 879 N N . TYR A 1 112 ? 16.871 -6.735 -6.167 1.00 90.69 112 TYR A N 1
ATOM 880 C CA . TYR A 1 112 ? 17.658 -5.535 -5.933 1.00 90.69 112 TYR A CA 1
ATOM 881 C C . TYR A 1 112 ? 17.535 -5.016 -4.492 1.00 90.69 112 TYR A C 1
ATOM 883 O O . TYR A 1 112 ? 18.534 -4.680 -3.853 1.00 90.69 112 TYR A O 1
ATOM 891 N N . ALA A 1 113 ? 16.312 -4.965 -3.962 1.00 91.38 113 ALA A N 1
ATOM 892 C CA . ALA A 1 113 ? 16.052 -4.536 -2.595 1.00 91.38 113 ALA A CA 1
ATOM 893 C C . ALA A 1 113 ? 16.645 -5.514 -1.574 1.00 91.38 113 ALA A C 1
ATOM 895 O O . ALA A 1 113 ? 17.243 -5.071 -0.598 1.00 91.38 113 ALA A O 1
ATOM 896 N N . ALA A 1 114 ? 16.556 -6.822 -1.825 1.00 91.75 114 ALA A N 1
ATOM 897 C CA . ALA A 1 114 ? 17.136 -7.841 -0.958 1.00 91.75 114 ALA A CA 1
ATOM 898 C C . ALA A 1 114 ? 18.656 -7.701 -0.817 1.00 91.75 114 ALA A C 1
ATOM 900 O O . ALA A 1 114 ? 19.181 -7.762 0.297 1.00 91.75 114 ALA A O 1
ATOM 901 N N . GLU A 1 115 ? 19.345 -7.478 -1.940 1.00 90.06 115 GLU A N 1
ATOM 902 C CA . GLU A 1 115 ? 20.791 -7.246 -1.987 1.00 90.06 115 GLU A CA 1
ATOM 903 C C . GLU A 1 115 ? 21.162 -5.921 -1.303 1.00 90.06 115 GLU A C 1
ATOM 905 O O . GLU A 1 115 ? 22.071 -5.886 -0.475 1.00 90.06 115 GLU A O 1
ATOM 910 N N . SER A 1 116 ? 20.417 -4.848 -1.588 1.00 87.75 116 SER A N 1
ATOM 911 C CA . SER A 1 116 ? 20.708 -3.498 -1.081 1.00 87.75 116 SER A CA 1
ATOM 912 C C . SER A 1 116 ? 20.436 -3.328 0.413 1.00 87.75 116 SER A C 1
ATOM 914 O O . SER A 1 116 ? 21.129 -2.570 1.085 1.00 87.75 116 SER A O 1
ATOM 916 N N . LEU A 1 117 ? 19.403 -3.996 0.928 1.00 88.31 117 LEU A N 1
ATOM 917 C CA . LEU A 1 117 ? 18.909 -3.830 2.298 1.00 88.31 117 LEU A CA 1
ATOM 918 C C . LEU A 1 117 ? 19.298 -4.999 3.211 1.00 88.31 117 LEU A C 1
ATOM 920 O O . LEU A 1 117 ? 18.885 -5.042 4.370 1.00 88.31 117 LEU A O 1
ATOM 924 N N . GLY A 1 118 ? 20.082 -5.952 2.699 1.00 89.88 118 GLY A N 1
ATOM 925 C CA . GLY A 1 118 ? 20.608 -7.066 3.483 1.00 89.88 118 GLY A CA 1
ATOM 926 C C . GLY A 1 118 ? 19.538 -8.051 3.957 1.00 89.88 118 GLY A C 1
ATOM 927 O O . GLY A 1 118 ? 19.699 -8.658 5.013 1.00 89.88 118 GLY A O 1
ATOM 928 N N . TRP A 1 119 ? 18.456 -8.237 3.196 1.00 90.12 119 TRP A N 1
ATOM 929 C CA . TRP A 1 119 ? 17.382 -9.178 3.556 1.00 90.12 119 TRP A CA 1
ATOM 930 C C . TRP A 1 119 ? 17.778 -10.649 3.375 1.00 90.12 119 TRP A C 1
ATOM 932 O O . TRP A 1 119 ? 17.048 -11.550 3.782 1.00 90.12 119 TRP A O 1
ATOM 942 N N . GLY A 1 120 ? 18.935 -10.907 2.762 1.00 88.38 120 GLY A N 1
ATOM 943 C CA . GLY A 1 120 ? 19.388 -12.253 2.444 1.00 88.38 120 GLY A CA 1
ATOM 944 C C . GLY A 1 120 ? 18.600 -12.849 1.280 1.00 88.38 120 GLY A C 1
ATOM 945 O O . GLY A 1 120 ? 18.288 -12.167 0.306 1.00 88.38 120 GLY A O 1
ATOM 946 N N . GLN A 1 121 ? 18.312 -14.148 1.351 1.00 89.44 121 GLN A N 1
ATOM 947 C CA . GLN A 1 121 ? 17.571 -14.847 0.303 1.00 89.44 121 GLN A CA 1
ATOM 948 C C . GLN A 1 121 ? 16.068 -14.720 0.547 1.00 89.44 121 GLN A C 1
ATOM 950 O O . GLN A 1 121 ? 15.476 -15.543 1.242 1.00 89.44 121 GLN A O 1
ATOM 955 N N . VAL A 1 122 ? 15.458 -13.696 -0.048 1.00 94.00 122 VAL A N 1
ATOM 956 C CA . VAL A 1 122 ? 14.000 -13.561 -0.125 1.00 94.00 122 VAL A CA 1
ATOM 957 C C . VAL A 1 122 ? 13.503 -13.863 -1.534 1.00 94.00 122 VAL A C 1
ATOM 959 O O . VAL A 1 122 ? 14.232 -13.738 -2.519 1.00 94.00 122 VAL A O 1
ATOM 962 N N . SER A 1 123 ? 12.242 -14.260 -1.630 1.00 93.38 123 SER A N 1
ATOM 963 C CA . SER A 1 123 ? 11.578 -14.561 -2.893 1.00 93.38 123 SER A CA 1
ATOM 964 C C . SER A 1 123 ? 10.154 -14.042 -2.870 1.00 93.38 123 SER A C 1
ATOM 966 O O . SER A 1 123 ? 9.548 -13.929 -1.803 1.00 93.38 123 SER A O 1
ATOM 968 N N . LYS A 1 124 ? 9.613 -13.785 -4.059 1.00 96.44 124 LYS A N 1
ATOM 969 C CA . LYS A 1 124 ? 8.218 -13.411 -4.221 1.00 96.44 124 LYS A CA 1
ATOM 970 C C . LYS A 1 124 ? 7.288 -14.495 -3.670 1.00 96.44 124 LYS A C 1
ATOM 972 O O . LYS A 1 124 ? 7.462 -15.682 -3.950 1.00 96.44 124 LYS A O 1
ATOM 977 N N . ASN A 1 125 ? 6.285 -14.065 -2.920 1.00 97.12 125 ASN A N 1
ATOM 978 C CA . ASN A 1 125 ? 5.171 -14.884 -2.496 1.00 97.12 125 ASN A CA 1
ATOM 979 C C . ASN A 1 125 ? 4.088 -14.923 -3.591 1.00 97.12 125 ASN A C 1
ATOM 981 O O . ASN A 1 125 ? 3.614 -13.894 -4.066 1.00 97.12 125 ASN A O 1
ATOM 985 N N . GLU A 1 126 ? 3.662 -16.130 -3.951 1.00 96.44 126 GLU A N 1
ATOM 986 C CA . GLU A 1 126 ? 2.542 -16.378 -4.873 1.00 96.44 126 GLU A CA 1
ATOM 987 C C . GLU A 1 126 ? 1.316 -16.950 -4.132 1.00 96.44 126 GLU A C 1
ATOM 989 O O . GLU A 1 126 ? 0.267 -17.198 -4.734 1.00 96.44 126 GLU A O 1
ATOM 994 N N . GLU A 1 127 ? 1.429 -17.181 -2.819 1.00 97.50 127 GLU A N 1
ATOM 995 C CA . GLU A 1 127 ? 0.354 -17.731 -2.002 1.00 97.50 127 GLU A CA 1
ATOM 996 C C . GLU A 1 127 ? -0.713 -16.671 -1.709 1.00 97.50 127 GLU A C 1
ATOM 998 O O . GLU A 1 127 ? -0.434 -15.522 -1.346 1.00 97.50 127 GLU A O 1
ATOM 1003 N N . TRP A 1 128 ? -1.972 -17.068 -1.887 1.00 97.62 128 TRP A N 1
ATOM 1004 C CA . TRP A 1 128 ? -3.132 -16.248 -1.579 1.00 97.62 128 TRP A CA 1
ATOM 1005 C C . TRP A 1 128 ? -3.698 -16.612 -0.212 1.00 97.62 128 TRP A C 1
ATOM 1007 O O . TRP A 1 128 ? -4.140 -17.741 -0.006 1.00 97.62 128 TRP A O 1
ATOM 1017 N N . PHE A 1 129 ? -3.814 -15.617 0.662 1.00 98.31 129 PHE A N 1
ATOM 1018 C CA . PHE A 1 129 ? -4.359 -15.771 2.005 1.00 98.31 129 PHE A CA 1
ATOM 1019 C C . PHE A 1 129 ? -5.765 -15.185 2.095 1.00 98.31 129 PHE A C 1
ATOM 1021 O O . PHE A 1 129 ? -6.092 -14.174 1.457 1.00 98.31 129 PHE A O 1
ATOM 1028 N N . SER A 1 130 ? -6.625 -15.810 2.897 1.00 97.50 130 SER A N 1
ATOM 1029 C CA . SER A 1 130 ? -7.976 -15.315 3.147 1.00 97.50 130 SER A CA 1
ATOM 1030 C C . SER A 1 130 ? -8.566 -15.889 4.429 1.00 97.50 130 SER A C 1
ATOM 1032 O O . SER A 1 130 ? -8.466 -17.086 4.669 1.00 97.50 130 SER A O 1
ATOM 1034 N N . ASP A 1 131 ? -9.285 -15.059 5.179 1.00 96.00 131 ASP A N 1
ATOM 1035 C CA . ASP A 1 131 ? -10.026 -15.453 6.379 1.00 96.00 131 ASP A CA 1
ATOM 1036 C C . ASP A 1 131 ? -11.545 -15.226 6.185 1.00 96.00 131 ASP A C 1
ATOM 1038 O O . ASP A 1 131 ? -12.073 -15.286 5.069 1.00 96.00 131 ASP A O 1
ATOM 1042 N N . GLU A 1 132 ? -12.290 -14.987 7.264 1.00 96.50 132 GLU A N 1
ATOM 1043 C CA . GLU A 1 132 ? -13.718 -14.683 7.208 1.00 96.50 132 GLU A CA 1
ATOM 1044 C C . GLU A 1 132 ? -14.049 -13.312 6.576 1.00 96.50 132 GLU A C 1
ATOM 1046 O O . GLU A 1 132 ? -15.139 -13.160 6.006 1.00 96.50 132 GLU A O 1
ATOM 1051 N N . TRP A 1 133 ? -13.131 -12.343 6.645 1.00 94.69 133 TRP A N 1
ATOM 1052 C CA . TRP A 1 133 ? -13.395 -10.918 6.417 1.00 94.69 133 TRP A CA 1
ATOM 1053 C C . TRP A 1 133 ? -12.561 -10.300 5.295 1.00 94.69 133 TRP A C 1
ATOM 1055 O O . TRP A 1 133 ? -13.017 -9.358 4.643 1.00 94.69 133 TRP A O 1
ATOM 1065 N N . MET A 1 134 ? -11.356 -10.804 5.057 1.00 96.56 134 MET A N 1
ATOM 1066 C CA . MET A 1 134 ? -10.333 -10.204 4.216 1.00 96.56 134 MET A CA 1
ATOM 1067 C C . MET A 1 134 ? -9.546 -11.243 3.400 1.00 96.56 134 MET A C 1
ATOM 1069 O O . MET A 1 134 ? -9.652 -12.461 3.572 1.00 96.56 134 MET A O 1
ATOM 1073 N N . GLU A 1 135 ? -8.820 -10.744 2.405 1.00 97.56 135 GLU A N 1
ATOM 1074 C CA . GLU A 1 135 ? -8.033 -11.546 1.469 1.00 97.56 135 GLU A CA 1
ATOM 1075 C C . GLU A 1 135 ? -6.879 -10.741 0.860 1.00 97.56 135 GLU A C 1
ATOM 1077 O O . GLU A 1 135 ? -7.010 -9.546 0.576 1.00 97.56 135 GLU A O 1
ATOM 1082 N N . GLY A 1 136 ? -5.747 -11.392 0.600 1.00 97.50 136 GLY A N 1
ATOM 1083 C CA . GLY A 1 136 ? -4.513 -10.704 0.228 1.00 97.50 136 GLY A CA 1
ATOM 1084 C C . GLY A 1 136 ? -3.412 -11.634 -0.272 1.00 97.50 136 GLY A C 1
ATOM 1085 O O . GLY A 1 136 ? -3.419 -12.825 0.012 1.00 97.50 136 GLY A O 1
ATOM 1086 N N . THR A 1 137 ? -2.468 -11.058 -1.010 1.00 97.75 137 THR A N 1
ATOM 1087 C CA . THR A 1 137 ? -1.211 -11.701 -1.411 1.00 97.75 137 THR A CA 1
ATOM 1088 C C . THR A 1 137 ? -0.119 -10.688 -1.093 1.00 97.75 137 THR A C 1
ATOM 1090 O O . THR A 1 137 ? -0.011 -9.707 -1.828 1.00 97.75 137 THR A O 1
ATOM 1093 N N . PRO A 1 138 ? 0.584 -10.829 0.041 1.00 96.94 138 PRO A N 1
ATOM 1094 C CA . PRO A 1 138 ? 1.770 -10.026 0.309 1.00 96.94 138 PRO A CA 1
ATOM 1095 C C . PRO A 1 138 ? 2.853 -10.339 -0.727 1.00 96.94 138 PRO A C 1
ATOM 1097 O O . PRO A 1 138 ? 2.881 -11.462 -1.233 1.00 96.94 138 PRO A O 1
ATOM 1100 N N . ASP A 1 139 ? 3.739 -9.386 -1.025 1.00 97.06 139 ASP A N 1
ATOM 1101 C CA . ASP A 1 139 ? 4.770 -9.596 -2.052 1.00 97.06 139 ASP A CA 1
ATOM 1102 C C . ASP A 1 139 ? 5.878 -10.524 -1.552 1.00 97.06 139 ASP A C 1
ATOM 1104 O O . ASP A 1 139 ? 6.357 -11.367 -2.305 1.00 97.06 139 ASP A O 1
ATOM 1108 N N . ILE A 1 140 ? 6.275 -10.403 -0.282 1.00 97.75 140 ILE A N 1
ATOM 1109 C CA . ILE A 1 140 ? 7.285 -11.250 0.363 1.00 97.75 140 ILE A CA 1
ATOM 1110 C C . ILE A 1 140 ? 6.841 -11.565 1.795 1.00 97.75 140 ILE A C 1
ATOM 1112 O O . ILE A 1 140 ? 6.316 -10.709 2.512 1.00 97.75 140 ILE A O 1
ATOM 1116 N N . ILE A 1 141 ? 7.116 -12.795 2.221 1.00 97.50 141 ILE A N 1
ATOM 1117 C CA . ILE A 1 141 ? 6.989 -13.266 3.600 1.00 97.50 141 ILE A CA 1
ATOM 1118 C C . ILE A 1 141 ? 8.340 -13.883 3.969 1.00 97.50 141 ILE A C 1
ATOM 1120 O O . ILE A 1 141 ? 8.813 -14.780 3.269 1.00 97.50 141 ILE A O 1
ATOM 1124 N N . CYS A 1 142 ? 8.988 -13.396 5.025 1.00 95.00 142 CYS A N 1
ATOM 1125 C CA . CYS A 1 142 ? 10.316 -13.866 5.422 1.00 95.00 142 CYS A CA 1
ATOM 1126 C C . CYS A 1 142 ? 10.569 -13.709 6.926 1.00 95.00 142 CYS A C 1
ATOM 1128 O O . CYS A 1 142 ? 9.771 -13.113 7.642 1.00 95.00 142 CYS A O 1
ATOM 1130 N N . GLU A 1 143 ? 11.712 -14.210 7.393 1.00 93.62 143 GLU A N 1
ATOM 1131 C CA . GLU A 1 143 ? 12.252 -13.901 8.717 1.00 93.62 143 GLU A CA 1
ATOM 1132 C C . GLU A 1 143 ? 13.510 -13.049 8.556 1.00 93.62 143 GLU A C 1
ATOM 1134 O O . GLU A 1 143 ? 14.483 -13.483 7.935 1.00 93.62 143 GLU A O 1
ATOM 1139 N N . LEU A 1 144 ? 13.500 -11.834 9.099 1.00 91.44 144 LEU A N 1
ATOM 1140 C CA . LEU A 1 144 ? 14.662 -10.954 9.056 1.00 91.44 144 LEU A CA 1
ATOM 1141 C C . LEU A 1 144 ? 15.513 -11.123 10.308 1.00 91.44 144 LEU A C 1
ATOM 1143 O O . LEU A 1 144 ? 15.018 -11.067 11.435 1.00 91.44 144 LEU A O 1
ATOM 1147 N N . TYR A 1 145 ? 16.812 -11.299 10.087 1.00 90.75 145 TYR A N 1
ATOM 1148 C CA . TYR A 1 145 ? 17.812 -11.349 11.140 1.00 90.75 145 TYR A CA 1
ATOM 1149 C C . TYR A 1 145 ? 18.259 -9.936 11.520 1.00 90.75 145 TYR A C 1
ATOM 1151 O O . TYR A 1 145 ? 18.710 -9.168 10.669 1.00 90.75 145 TYR A O 1
ATOM 1159 N N . SER A 1 146 ? 18.196 -9.610 12.807 1.00 87.75 146 SER A N 1
ATOM 1160 C CA . SER A 1 146 ? 18.827 -8.420 13.371 1.00 87.75 146 SER A CA 1
ATOM 1161 C C . SER A 1 146 ? 19.773 -8.793 14.506 1.00 87.75 146 SER A C 1
ATOM 1163 O O . SER A 1 146 ? 19.588 -9.787 15.213 1.00 87.75 146 SER A O 1
ATOM 1165 N N . ARG A 1 147 ? 20.819 -7.980 14.669 1.00 90.38 147 ARG A N 1
ATOM 1166 C CA . ARG A 1 147 ? 21.791 -8.107 15.751 1.00 90.38 147 ARG A CA 1
ATOM 1167 C C . ARG A 1 147 ? 21.999 -6.755 16.406 1.00 90.38 147 ARG A C 1
ATOM 1169 O O . ARG A 1 147 ? 22.437 -5.814 15.751 1.00 90.38 147 ARG A O 1
ATOM 1176 N N . GLU A 1 148 ? 21.747 -6.690 17.702 1.00 90.69 148 GLU A N 1
ATOM 1177 C CA . GLU A 1 148 ? 21.851 -5.468 18.496 1.00 90.69 148 GLU A CA 1
ATOM 1178 C C . GLU A 1 148 ? 22.763 -5.695 19.708 1.00 90.69 148 GLU A C 1
ATOM 1180 O O . GLU A 1 148 ? 22.918 -6.818 20.198 1.00 90.69 148 GLU A O 1
ATOM 1185 N N . VAL A 1 149 ? 23.407 -4.626 20.183 1.00 89.94 149 VAL A N 1
ATOM 1186 C CA . VAL A 1 149 ? 24.215 -4.650 21.410 1.00 89.94 149 VAL A CA 1
ATOM 1187 C C . VAL A 1 149 ? 23.361 -4.095 22.544 1.00 89.94 149 VAL A C 1
ATOM 1189 O O . VAL A 1 149 ? 22.993 -2.922 22.532 1.00 89.94 149 VAL A O 1
ATOM 1192 N N . GLY A 1 150 ? 23.030 -4.944 23.514 1.00 87.25 150 GLY A N 1
ATOM 1193 C CA . GLY A 1 150 ? 22.276 -4.557 24.700 1.00 87.25 150 GLY A CA 1
ATOM 1194 C C . GLY A 1 150 ? 23.105 -3.727 25.686 1.00 87.25 150 GLY A C 1
ATOM 1195 O O . GLY A 1 150 ? 24.322 -3.582 25.555 1.00 87.25 150 GLY A O 1
ATOM 1196 N N . GLY A 1 151 ? 22.429 -3.183 26.703 1.00 84.50 151 GLY A N 1
ATOM 1197 C CA . GLY A 1 151 ? 23.012 -2.234 27.663 1.00 84.50 151 GLY A CA 1
ATOM 1198 C C . GLY A 1 151 ? 24.231 -2.746 28.443 1.00 84.50 151 GLY A C 1
ATOM 1199 O O . GLY A 1 151 ? 25.046 -1.936 28.877 1.00 84.50 151 GLY A O 1
ATOM 1200 N N . ASP A 1 152 ? 24.402 -4.066 28.547 1.00 91.25 152 ASP A N 1
ATOM 1201 C CA . ASP A 1 152 ? 25.522 -4.709 29.247 1.00 91.25 152 ASP A CA 1
ATOM 1202 C C . ASP A 1 152 ? 26.599 -5.248 28.277 1.00 91.25 152 ASP A C 1
ATOM 1204 O O . ASP A 1 152 ? 27.358 -6.156 28.622 1.00 91.25 152 ASP A O 1
ATOM 1208 N N . ASN A 1 153 ? 26.671 -4.718 27.046 1.00 87.00 153 ASN A N 1
ATOM 1209 C CA . ASN A 1 153 ? 27.501 -5.226 25.937 1.00 87.00 153 ASN A CA 1
ATOM 1210 C C . ASN A 1 153 ? 27.186 -6.678 25.527 1.00 87.00 153 ASN A C 1
ATOM 1212 O O . ASN A 1 153 ? 28.000 -7.346 24.881 1.00 87.00 153 ASN A O 1
ATOM 1216 N N . ASN A 1 154 ? 26.011 -7.185 25.892 1.00 91.62 154 ASN A N 1
ATOM 1217 C CA . ASN A 1 154 ? 25.516 -8.470 25.425 1.00 91.62 154 ASN A CA 1
ATOM 1218 C C . ASN A 1 154 ? 25.023 -8.358 23.979 1.00 91.62 154 ASN A C 1
ATOM 1220 O O . ASN A 1 154 ? 24.458 -7.348 23.574 1.00 91.62 154 ASN A O 1
ATOM 1224 N N . ILE A 1 155 ? 25.225 -9.415 23.200 1.00 92.12 155 ILE A N 1
ATOM 1225 C CA . ILE A 1 155 ? 24.713 -9.502 21.834 1.00 92.12 155 ILE A CA 1
ATOM 1226 C C . ILE A 1 155 ? 23.305 -10.096 21.897 1.00 92.12 155 ILE A C 1
ATOM 1228 O O . ILE A 1 155 ? 23.118 -11.158 22.492 1.00 92.12 155 ILE A O 1
ATOM 1232 N N . ILE A 1 156 ? 22.340 -9.413 21.285 1.00 91.25 156 ILE A N 1
ATOM 1233 C CA . ILE A 1 156 ? 20.973 -9.896 21.090 1.00 91.25 156 ILE A CA 1
ATOM 1234 C C . ILE A 1 156 ? 20.806 -10.168 19.599 1.00 91.25 156 ILE A C 1
ATOM 1236 O O . ILE A 1 156 ? 21.006 -9.276 18.779 1.00 91.25 156 ILE A O 1
ATOM 1240 N N . GLU A 1 157 ? 20.479 -11.409 19.264 1.00 92.88 157 GLU A N 1
ATOM 1241 C CA . GLU A 1 157 ? 20.192 -11.849 17.900 1.00 92.88 157 GLU A CA 1
ATOM 1242 C C . GLU A 1 157 ? 18.705 -12.192 17.822 1.00 92.88 157 GLU A C 1
ATOM 1244 O O . GLU A 1 157 ? 18.209 -12.978 18.634 1.00 92.88 157 GLU A O 1
ATOM 1249 N N . THR A 1 158 ? 18.000 -11.591 16.868 1.00 90.94 158 THR A N 1
ATOM 1250 C CA . THR A 1 158 ? 16.548 -11.724 16.724 1.00 90.94 158 THR A CA 1
ATOM 1251 C C . THR A 1 158 ? 16.217 -12.136 15.298 1.00 90.94 158 THR A C 1
ATOM 1253 O O . THR A 1 158 ? 16.722 -11.549 14.344 1.00 90.94 158 THR A O 1
ATOM 1256 N N . LEU A 1 159 ? 15.344 -13.131 15.158 1.00 91.81 159 LEU A N 1
ATOM 1257 C CA . LEU A 1 159 ? 14.665 -13.448 13.906 1.00 91.81 159 LEU A CA 1
ATOM 1258 C C . LEU A 1 159 ? 13.235 -12.935 14.012 1.00 91.81 159 LEU A C 1
ATOM 1260 O O . LEU A 1 159 ? 12.516 -13.295 14.945 1.00 91.81 159 LEU A O 1
ATOM 1264 N N . THR A 1 160 ? 12.849 -12.072 13.082 1.00 92.62 160 THR A N 1
ATOM 1265 C CA . THR A 1 160 ? 11.544 -11.408 13.104 1.00 92.62 160 THR A CA 1
ATOM 1266 C C . THR A 1 160 ? 10.731 -11.856 11.896 1.00 92.62 160 THR A C 1
ATOM 1268 O O . THR A 1 160 ? 11.162 -11.585 10.776 1.00 92.62 160 THR A O 1
ATOM 1271 N N . PRO A 1 161 ? 9.583 -12.532 12.085 1.00 95.69 161 PRO A N 1
ATOM 1272 C CA . PRO A 1 161 ? 8.634 -12.777 11.007 1.00 95.69 161 PRO A CA 1
ATOM 1273 C C . PRO A 1 161 ? 8.120 -11.445 10.453 1.00 95.69 161 PRO A C 1
ATOM 1275 O O . PRO A 1 161 ? 7.485 -10.665 11.169 1.00 95.69 161 PRO A O 1
ATOM 1278 N N . THR A 1 162 ? 8.404 -11.197 9.179 1.00 95.56 162 THR A N 1
ATOM 1279 C CA . THR A 1 162 ? 8.177 -9.916 8.513 1.00 95.56 162 THR A CA 1
ATOM 1280 C C . THR A 1 162 ? 7.436 -10.128 7.196 1.00 95.56 162 THR A C 1
ATOM 1282 O O . THR A 1 162 ? 7.752 -11.025 6.409 1.00 95.56 162 THR A O 1
ATOM 1285 N N . VAL A 1 163 ? 6.459 -9.260 6.933 1.00 97.25 163 VAL A N 1
ATOM 1286 C CA . VAL A 1 163 ? 5.864 -9.091 5.602 1.00 97.25 163 VAL A CA 1
ATOM 1287 C C . VAL A 1 163 ? 6.522 -7.906 4.901 1.00 97.25 163 VAL A C 1
ATOM 1289 O O . VAL A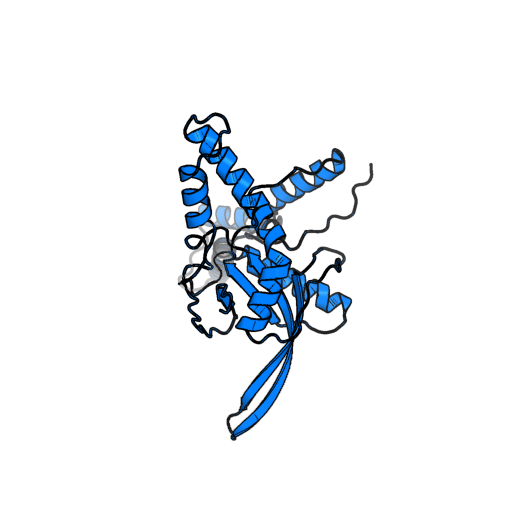 1 163 ? 6.634 -6.834 5.490 1.00 97.25 163 VAL A O 1
ATOM 1292 N N . ILE A 1 164 ? 6.902 -8.048 3.634 1.00 96.06 164 ILE A N 1
ATOM 1293 C CA . ILE A 1 164 ? 7.419 -6.930 2.834 1.00 96.06 164 ILE A CA 1
ATOM 1294 C C . ILE A 1 164 ? 6.508 -6.712 1.626 1.00 96.06 164 ILE A C 1
ATOM 1296 O O . ILE A 1 164 ? 6.119 -7.665 0.949 1.00 96.06 164 ILE A O 1
ATOM 1300 N N . ASP A 1 165 ? 6.157 -5.454 1.370 1.00 95.69 165 ASP A N 1
ATOM 1301 C CA . ASP A 1 165 ? 5.371 -5.020 0.213 1.00 95.69 165 ASP A CA 1
ATOM 1302 C C . ASP A 1 165 ? 6.190 -4.018 -0.618 1.00 95.69 165 ASP A C 1
ATOM 1304 O O . ASP A 1 165 ? 6.766 -3.052 -0.100 1.00 95.69 165 ASP A O 1
ATOM 1308 N N . MET A 1 166 ? 6.272 -4.284 -1.917 1.00 94.50 166 MET A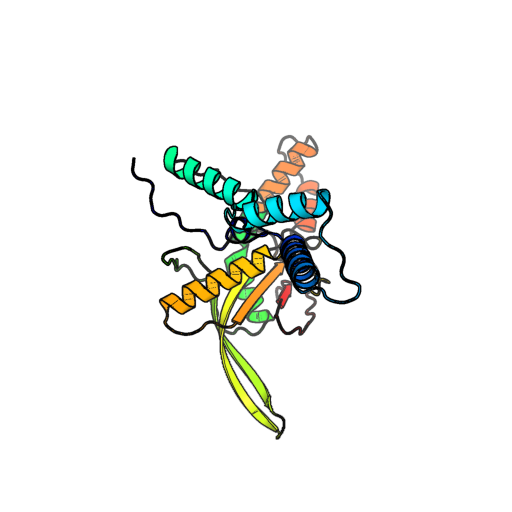 N 1
ATOM 1309 C CA . MET A 1 166 ? 7.083 -3.570 -2.889 1.00 94.50 166 MET A CA 1
ATOM 1310 C C . MET A 1 166 ? 6.241 -2.548 -3.652 1.00 94.50 166 MET A C 1
ATOM 1312 O O . MET A 1 166 ? 5.187 -2.829 -4.226 1.00 94.50 166 MET A O 1
ATOM 1316 N N . LYS A 1 167 ? 6.761 -1.325 -3.743 1.00 92.25 167 LYS A N 1
ATOM 1317 C CA . LYS A 1 167 ? 6.201 -0.232 -4.538 1.00 92.25 167 LYS A CA 1
ATOM 1318 C C . LYS A 1 167 ? 7.213 0.220 -5.575 1.00 92.25 167 LYS A C 1
ATOM 1320 O O . LYS A 1 167 ? 8.054 1.086 -5.345 1.00 92.25 167 LYS A O 1
ATOM 1325 N N . ASN A 1 168 ? 7.097 -0.367 -6.758 1.00 93.12 168 ASN A N 1
ATOM 1326 C CA . ASN A 1 168 ? 7.841 0.055 -7.936 1.00 93.12 168 ASN A CA 1
ATOM 1327 C C . ASN A 1 168 ? 7.334 1.423 -8.414 1.00 93.12 168 ASN A C 1
ATOM 1329 O O . ASN A 1 168 ? 6.223 1.534 -8.942 1.00 93.12 168 ASN A O 1
ATOM 1333 N N . VAL A 1 169 ? 8.140 2.465 -8.216 1.00 92.25 169 VAL A N 1
ATOM 1334 C CA . VAL A 1 169 ? 7.759 3.842 -8.551 1.00 92.25 169 VAL A CA 1
ATOM 1335 C C . VAL A 1 169 ? 7.898 4.118 -10.049 1.00 92.25 169 VAL A C 1
ATOM 1337 O O . VAL A 1 169 ? 8.704 3.512 -10.770 1.00 92.25 169 VAL A O 1
ATOM 1340 N N . TRP A 1 170 ? 7.072 5.039 -10.543 1.00 93.62 170 TRP A N 1
ATOM 1341 C CA . TRP A 1 170 ? 7.036 5.372 -11.964 1.00 93.62 170 TRP A CA 1
ATOM 1342 C C . TRP A 1 170 ? 8.287 6.125 -12.399 1.00 93.62 170 TRP A C 1
ATOM 1344 O O . TRP A 1 170 ? 8.930 5.727 -13.371 1.00 93.62 170 TRP A O 1
ATOM 1354 N N . ASP A 1 171 ? 8.632 7.163 -11.647 1.00 91.56 171 ASP A N 1
ATOM 1355 C CA . ASP A 1 171 ? 9.785 8.015 -11.889 1.00 91.56 171 ASP A CA 1
ATOM 1356 C C . ASP A 1 171 ? 10.407 8.524 -10.580 1.00 91.56 171 ASP A C 1
ATOM 1358 O O . ASP A 1 171 ? 9.862 8.327 -9.489 1.00 91.56 171 ASP A O 1
ATOM 1362 N N . CYS A 1 172 ? 11.551 9.198 -10.697 1.00 89.56 172 CYS A N 1
ATOM 1363 C CA . CYS A 1 172 ? 12.275 9.771 -9.564 1.00 89.56 172 CYS A CA 1
ATOM 1364 C C . CYS A 1 172 ? 11.537 10.915 -8.846 1.00 89.56 172 CYS A C 1
ATOM 1366 O O . CYS A 1 172 ? 11.902 11.238 -7.722 1.00 89.56 172 CYS A O 1
ATOM 1368 N N . PHE A 1 173 ? 10.504 11.513 -9.447 1.00 89.81 173 PHE A N 1
ATOM 1369 C CA . PHE A 1 173 ? 9.696 12.566 -8.823 1.00 89.81 173 PHE A CA 1
ATOM 1370 C C . PHE A 1 173 ? 8.558 11.992 -7.969 1.00 89.81 173 PHE A C 1
ATOM 1372 O O . PHE A 1 173 ? 8.075 12.659 -7.059 1.00 89.81 173 PHE A O 1
ATOM 1379 N N . THR A 1 174 ? 8.134 10.759 -8.259 1.00 87.06 174 THR A N 1
ATOM 1380 C CA . THR A 1 174 ? 7.172 9.990 -7.448 1.00 87.06 174 THR A CA 1
ATOM 1381 C C . THR A 1 174 ? 7.826 9.153 -6.350 1.00 87.06 174 THR A C 1
ATOM 1383 O O . THR A 1 174 ? 7.119 8.563 -5.534 1.00 87.06 174 THR A O 1
ATOM 1386 N N . LEU A 1 175 ? 9.159 9.082 -6.331 1.00 88.62 175 LEU A N 1
ATOM 1387 C CA . LEU A 1 175 ? 9.908 8.450 -5.253 1.00 88.62 175 LEU A CA 1
ATOM 1388 C C . LEU A 1 175 ? 9.832 9.342 -3.999 1.00 88.62 175 LEU A C 1
ATOM 1390 O O . LEU A 1 175 ? 10.233 10.505 -4.085 1.00 88.62 175 LEU A O 1
ATOM 1394 N N . PRO A 1 176 ? 9.380 8.827 -2.840 1.00 86.44 176 PRO A N 1
ATOM 1395 C CA . PRO A 1 176 ? 9.341 9.582 -1.587 1.00 86.44 176 PRO A CA 1
ATOM 1396 C C . PRO A 1 176 ? 10.749 9.700 -0.971 1.00 86.44 176 PRO A C 1
ATOM 1398 O O . PRO A 1 176 ? 11.003 9.245 0.138 1.00 86.44 176 PRO A O 1
ATOM 1401 N N . LEU A 1 177 ? 11.695 10.271 -1.728 1.00 84.00 177 LEU A N 1
ATOM 1402 C CA . LEU A 1 177 ? 13.129 10.288 -1.410 1.00 84.00 177 LEU A CA 1
ATOM 1403 C C . LEU A 1 177 ? 13.451 11.021 -0.099 1.00 84.00 177 LEU A C 1
ATOM 1405 O O . LEU A 1 177 ? 14.426 10.697 0.570 1.00 84.00 177 LEU A O 1
ATOM 1409 N N . PHE A 1 178 ? 12.641 12.020 0.243 1.00 84.88 178 PHE A N 1
ATOM 1410 C CA . PHE A 1 178 ? 12.844 12.892 1.400 1.00 84.88 178 PHE A CA 1
ATOM 1411 C C . PHE A 1 178 ? 11.671 12.843 2.384 1.00 84.88 178 PHE A C 1
ATOM 1413 O O . PHE A 1 178 ? 11.548 13.735 3.221 1.00 84.88 178 PHE A O 1
ATOM 1420 N N . ASP A 1 179 ? 10.783 11.854 2.252 1.00 80.81 179 ASP A N 1
ATOM 1421 C CA . ASP A 1 179 ? 9.633 11.737 3.141 1.00 80.81 179 ASP A CA 1
ATOM 1422 C C . ASP A 1 179 ? 10.007 10.904 4.367 1.00 80.81 179 ASP A C 1
ATOM 1424 O O . ASP A 1 179 ? 10.421 9.752 4.255 1.00 80.81 179 ASP A O 1
ATOM 1428 N N . ASP A 1 180 ? 9.768 11.462 5.551 1.00 78.25 180 ASP A N 1
ATOM 1429 C CA . ASP A 1 180 ? 9.992 10.767 6.825 1.00 78.25 180 ASP A CA 1
ATOM 1430 C C . ASP A 1 180 ? 8.783 9.909 7.250 1.00 78.25 180 ASP A C 1
ATOM 1432 O O . ASP A 1 180 ? 8.789 9.257 8.295 1.00 78.25 180 ASP A O 1
ATOM 1436 N N . VAL A 1 181 ? 7.697 9.938 6.471 1.00 80.12 181 VAL A N 1
ATOM 1437 C CA . VAL A 1 181 ? 6.443 9.234 6.760 1.00 80.12 181 VAL A CA 1
ATOM 1438 C C . VAL A 1 181 ? 5.874 8.589 5.506 1.00 80.12 181 VAL A C 1
ATOM 1440 O O . VAL A 1 181 ? 5.958 9.131 4.409 1.00 80.12 181 VAL A O 1
ATOM 1443 N N . ILE A 1 182 ? 5.216 7.440 5.680 1.00 80.94 182 ILE A N 1
ATOM 1444 C CA . ILE A 1 182 ? 4.493 6.785 4.586 1.00 80.94 182 ILE A CA 1
ATOM 1445 C C . ILE A 1 182 ? 3.427 7.761 4.039 1.00 80.94 182 ILE A C 1
ATOM 1447 O O . ILE A 1 182 ? 2.563 8.179 4.817 1.00 80.94 182 ILE A O 1
ATOM 1451 N N . PRO A 1 183 ? 3.419 8.076 2.726 1.00 77.69 183 PRO A N 1
ATOM 1452 C CA . PRO A 1 183 ? 2.579 9.134 2.149 1.00 77.69 183 PRO A CA 1
ATOM 1453 C C . PRO A 1 183 ? 1.069 8.915 2.290 1.00 77.69 183 PRO A C 1
ATOM 1455 O O . PRO A 1 183 ? 0.279 9.849 2.163 1.00 77.69 183 PRO A O 1
ATOM 1458 N N . THR A 1 184 ? 0.641 7.668 2.498 1.00 84.81 184 THR A N 1
ATOM 1459 C CA . THR A 1 184 ? -0.770 7.311 2.626 1.00 84.81 184 THR A CA 1
ATOM 1460 C C . THR A 1 184 ? -0.983 6.216 3.660 1.00 84.81 184 THR A C 1
ATOM 1462 O O . THR A 1 184 ? -0.286 5.200 3.681 1.00 84.81 184 THR A O 1
ATOM 1465 N N . ASP A 1 185 ? -2.014 6.386 4.486 1.00 86.12 185 ASP A N 1
ATOM 1466 C CA . ASP A 1 185 ? -2.436 5.364 5.445 1.00 86.12 185 ASP A CA 1
ATOM 1467 C C . ASP A 1 185 ? -2.960 4.094 4.758 1.00 86.12 185 ASP A C 1
ATOM 1469 O O . ASP A 1 185 ? -2.986 3.036 5.380 1.00 86.12 185 ASP A O 1
ATOM 1473 N N . ALA A 1 186 ? -3.295 4.153 3.461 1.00 91.50 186 ALA A N 1
ATOM 1474 C CA . ALA A 1 186 ? -3.732 2.985 2.703 1.00 91.50 186 ALA A CA 1
ATOM 1475 C C . ALA A 1 186 ? -2.699 1.850 2.709 1.00 91.50 186 ALA A C 1
ATOM 1477 O O . ALA A 1 186 ? -3.067 0.689 2.889 1.00 91.50 186 ALA A O 1
ATOM 1478 N N . TYR A 1 187 ? -1.409 2.180 2.589 1.00 92.31 187 TYR A N 1
ATOM 1479 C CA . TYR A 1 187 ? -0.340 1.181 2.646 1.00 92.31 187 TYR A CA 1
ATOM 1480 C C . TYR A 1 187 ? -0.169 0.603 4.050 1.00 92.31 187 TYR A C 1
ATOM 1482 O O . TYR A 1 187 ? 0.027 -0.600 4.194 1.00 92.31 187 TYR A O 1
ATOM 1490 N N . LYS A 1 188 ? -0.331 1.422 5.098 1.00 92.56 188 LYS A N 1
ATOM 1491 C CA . LYS A 1 188 ? -0.306 0.934 6.486 1.00 92.56 188 LYS A CA 1
ATOM 1492 C C . LYS A 1 188 ? -1.429 -0.071 6.724 1.00 92.56 188 LYS A C 1
ATOM 1494 O O . LYS A 1 188 ? -1.184 -1.159 7.234 1.00 92.56 188 LYS A O 1
ATOM 1499 N N . THR A 1 189 ? -2.647 0.269 6.302 1.00 94.00 189 THR A N 1
ATOM 1500 C CA . THR A 1 189 ? -3.802 -0.628 6.403 1.00 94.00 189 THR A CA 1
ATOM 1501 C C . THR A 1 189 ? -3.589 -1.916 5.606 1.00 94.00 189 THR A C 1
ATOM 1503 O O . THR A 1 189 ? -3.905 -2.997 6.096 1.00 94.00 189 THR A O 1
ATOM 1506 N N . GLN A 1 190 ? -3.025 -1.822 4.400 1.00 95.88 190 GLN A N 1
ATOM 1507 C CA . GLN A 1 190 ? -2.709 -2.986 3.574 1.00 95.88 190 GLN A CA 1
ATOM 1508 C C . GLN A 1 190 ? -1.731 -3.940 4.282 1.00 95.88 190 GLN A C 1
ATOM 1510 O O . GLN A 1 190 ? -2.020 -5.131 4.386 1.00 95.88 190 GLN A O 1
ATOM 1515 N N . LEU A 1 191 ? -0.620 -3.420 4.813 1.00 96.06 191 LEU A N 1
ATOM 1516 C CA . LEU A 1 191 ? 0.377 -4.207 5.546 1.00 96.06 191 LEU A CA 1
ATOM 1517 C C . LEU A 1 191 ? -0.199 -4.853 6.813 1.00 96.06 191 LEU A C 1
ATOM 1519 O O . LEU A 1 191 ? 0.075 -6.017 7.087 1.00 96.06 191 LEU A O 1
ATOM 1523 N N . GLN A 1 192 ? -1.045 -4.134 7.556 1.00 95.38 192 GLN A N 1
ATOM 1524 C CA . GLN A 1 192 ? -1.735 -4.680 8.730 1.00 95.38 192 GLN A CA 1
ATOM 1525 C C . GLN A 1 192 ? -2.642 -5.861 8.376 1.00 95.38 192 GLN A C 1
ATOM 1527 O O . GLN A 1 192 ? -2.652 -6.864 9.088 1.00 95.38 192 GLN A O 1
ATOM 1532 N N . VAL A 1 193 ? -3.376 -5.766 7.263 1.00 97.25 193 VAL A N 1
ATOM 1533 C CA . VAL A 1 193 ? -4.192 -6.879 6.759 1.00 97.25 193 VAL A CA 1
ATOM 1534 C C . VAL A 1 193 ? -3.315 -8.070 6.386 1.00 97.25 193 VAL A C 1
ATOM 1536 O O . VAL A 1 193 ? -3.665 -9.201 6.711 1.00 97.25 193 VAL A O 1
ATOM 1539 N N . TYR A 1 194 ? -2.174 -7.840 5.736 1.00 98.25 194 TYR A N 1
ATOM 1540 C CA . TYR A 1 194 ? -1.250 -8.921 5.409 1.00 98.25 194 TYR A CA 1
ATOM 1541 C C . TYR A 1 194 ? -0.699 -9.612 6.646 1.00 98.25 194 TYR A C 1
ATOM 1543 O O . TYR A 1 194 ? -0.840 -10.828 6.732 1.00 98.25 194 TYR A O 1
ATOM 1551 N N . MET A 1 195 ? -0.160 -8.860 7.612 1.00 97.62 195 MET A N 1
ATOM 1552 C CA . MET A 1 195 ? 0.322 -9.407 8.884 1.00 97.62 195 MET A CA 1
ATOM 1553 C C . MET A 1 195 ? -0.755 -10.247 9.571 1.00 97.62 195 MET A C 1
ATOM 1555 O O . MET A 1 195 ? -0.484 -11.369 9.988 1.00 97.62 195 MET A O 1
ATOM 1559 N N . HIS A 1 196 ? -1.995 -9.751 9.628 1.00 97.44 196 HIS A N 1
ATOM 1560 C CA . HIS A 1 196 ? -3.111 -10.498 10.203 1.00 97.44 196 HIS A CA 1
ATOM 1561 C C . HIS A 1 196 ? -3.373 -11.824 9.474 1.00 97.44 196 HIS A C 1
ATOM 1563 O O . HIS A 1 196 ? -3.473 -12.870 10.117 1.00 97.44 196 HIS A O 1
ATOM 1569 N N . LEU A 1 197 ? -3.466 -11.786 8.141 1.00 98.12 197 LEU A N 1
ATOM 1570 C CA . LEU A 1 197 ? -3.747 -12.961 7.317 1.00 98.12 197 LEU A CA 1
ATOM 1571 C C . LEU A 1 197 ? -2.667 -14.036 7.464 1.00 98.12 197 LEU A C 1
ATOM 1573 O O . LEU A 1 197 ? -3.000 -15.195 7.705 1.00 98.12 197 LEU A O 1
ATOM 1577 N N . VAL A 1 198 ? -1.388 -13.660 7.367 1.00 97.75 198 VAL A N 1
ATOM 1578 C CA . VAL A 1 198 ? -0.285 -14.627 7.486 1.00 97.75 198 VAL A CA 1
ATOM 1579 C C . VAL A 1 198 ? -0.130 -15.135 8.918 1.00 97.75 198 VAL A C 1
ATOM 1581 O O . VAL A 1 198 ? 0.167 -16.311 9.110 1.00 97.75 198 VAL A O 1
ATOM 1584 N N . SER A 1 199 ? -0.412 -14.298 9.926 1.00 97.69 199 SER A N 1
ATOM 1585 C CA . SER A 1 199 ? -0.384 -14.740 11.325 1.00 97.69 199 SER A CA 1
ATOM 1586 C C . SER A 1 199 ? -1.455 -15.787 11.599 1.00 97.69 199 SER A C 1
ATOM 1588 O O . SER A 1 199 ? -1.200 -16.802 12.246 1.00 97.69 199 SER A O 1
ATOM 1590 N N . SER A 1 200 ? -2.661 -15.556 11.072 1.00 96.50 200 SER A N 1
ATOM 1591 C CA . SER A 1 200 ? -3.770 -16.496 11.201 1.00 96.50 200 SER A CA 1
ATOM 1592 C C . SER A 1 200 ? -3.499 -17.813 10.476 1.00 96.50 200 SER A C 1
ATOM 1594 O O . SER A 1 200 ? -3.909 -18.856 10.980 1.00 96.50 200 SER A O 1
ATOM 1596 N N . GLU A 1 201 ? -2.854 -17.775 9.307 1.00 97.25 201 GLU A N 1
ATOM 1597 C CA . GLU A 1 201 ? -2.559 -18.978 8.521 1.00 97.25 201 GLU A CA 1
ATOM 1598 C C . GLU A 1 201 ? -1.449 -19.817 9.164 1.00 97.25 201 GLU A C 1
ATOM 1600 O O . GLU A 1 201 ? -1.604 -21.023 9.351 1.00 97.25 201 GLU A O 1
ATOM 1605 N N . TYR A 1 202 ? -0.338 -19.186 9.552 1.00 96.12 202 TYR A N 1
ATOM 1606 C CA . TYR A 1 202 ? 0.827 -19.901 10.078 1.00 96.12 202 TYR A CA 1
ATOM 1607 C C . TYR A 1 202 ? 0.778 -20.151 11.590 1.00 96.12 202 TYR A C 1
ATOM 1609 O O . TYR A 1 202 ? 1.576 -20.932 12.108 1.00 96.12 202 TYR A O 1
ATOM 1617 N N . GLY A 1 203 ? -0.157 -19.526 12.312 1.00 96.62 203 GLY A N 1
ATOM 1618 C CA . GLY A 1 203 ? -0.306 -19.698 13.759 1.00 96.62 203 GLY A CA 1
ATOM 1619 C C . GLY A 1 203 ? 0.835 -19.086 14.580 1.00 96.62 203 GLY A C 1
ATOM 1620 O O . GLY A 1 203 ? 1.073 -19.522 15.707 1.00 96.62 203 GLY A O 1
ATOM 1621 N N . ILE A 1 204 ? 1.540 -18.101 14.017 1.00 94.88 204 ILE A N 1
ATOM 1622 C CA . ILE A 1 204 ? 2.594 -17.311 14.667 1.00 94.88 204 ILE A CA 1
ATOM 1623 C C . ILE A 1 204 ? 2.334 -15.826 14.428 1.00 94.88 204 ILE A C 1
ATOM 1625 O O . ILE A 1 204 ? 1.815 -15.459 13.381 1.00 94.88 204 ILE A O 1
ATOM 1629 N N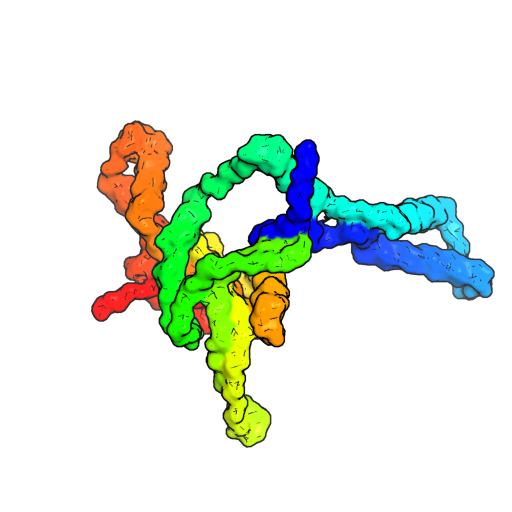 . ASP A 1 205 ? 2.706 -14.962 15.367 1.00 94.19 205 ASP A N 1
ATOM 1630 C CA . ASP A 1 205 ? 2.457 -13.528 15.213 1.00 94.19 205 ASP A CA 1
ATOM 1631 C C . ASP A 1 205 ? 3.501 -12.877 14.291 1.00 94.19 205 ASP A C 1
ATOM 1633 O O . ASP A 1 205 ? 4.682 -12.774 14.635 1.00 94.19 205 ASP A O 1
ATOM 1637 N N . PHE A 1 206 ? 3.052 -12.378 13.139 1.00 94.69 206 PHE A N 1
ATOM 1638 C CA . PHE A 1 206 ? 3.803 -11.438 12.310 1.00 94.69 206 PHE A CA 1
ATOM 1639 C C . PHE A 1 206 ? 3.587 -10.031 12.857 1.00 94.69 206 PHE A C 1
ATOM 1641 O O . PHE A 1 206 ? 2.540 -9.418 12.652 1.00 94.69 206 PHE A O 1
ATOM 1648 N N . ASN A 1 207 ? 4.591 -9.533 13.574 1.00 86.75 207 ASN A N 1
ATOM 1649 C CA . ASN A 1 207 ? 4.547 -8.230 14.238 1.00 86.75 207 ASN A CA 1
ATOM 1650 C C . ASN A 1 207 ? 5.370 -7.157 13.518 1.00 86.75 207 ASN A C 1
ATOM 1652 O O . ASN A 1 207 ? 5.495 -6.045 14.031 1.00 86.75 207 ASN A O 1
ATOM 1656 N N . ASP A 1 208 ? 5.933 -7.484 12.355 1.00 92.56 208 ASP A N 1
ATOM 1657 C CA . ASP A 1 208 ? 6.748 -6.570 11.571 1.00 92.56 208 ASP A CA 1
ATOM 1658 C C . ASP A 1 208 ? 6.321 -6.553 10.101 1.00 92.56 208 ASP A C 1
ATOM 1660 O O . ASP A 1 208 ? 5.948 -7.572 9.507 1.00 92.56 208 ASP A O 1
ATOM 1664 N N . ALA A 1 209 ? 6.375 -5.361 9.514 1.00 95.06 209 ALA A N 1
ATOM 1665 C CA . ALA A 1 209 ? 6.094 -5.160 8.108 1.00 95.06 209 ALA A CA 1
ATOM 1666 C C . ALA A 1 209 ? 6.927 -4.017 7.533 1.00 95.06 209 ALA A C 1
ATOM 1668 O O . ALA A 1 209 ? 7.078 -2.965 8.157 1.00 95.06 209 ALA A O 1
ATOM 1669 N N . ILE A 1 210 ? 7.406 -4.206 6.306 1.00 93.56 210 ILE A N 1
ATOM 1670 C CA . ILE A 1 210 ? 8.235 -3.240 5.589 1.00 93.56 210 ILE A CA 1
ATOM 1671 C C . ILE A 1 210 ? 7.518 -2.827 4.305 1.00 93.56 210 ILE A C 1
ATOM 1673 O O . ILE A 1 210 ? 7.078 -3.661 3.515 1.00 93.56 210 ILE A O 1
ATOM 1677 N N . LEU A 1 211 ? 7.431 -1.517 4.082 1.00 94.44 211 LEU A N 1
ATOM 1678 C CA . LEU A 1 211 ? 7.073 -0.948 2.786 1.00 94.44 211 LEU A CA 1
ATOM 1679 C C . LEU A 1 211 ? 8.360 -0.518 2.087 1.00 94.44 211 LEU A C 1
ATOM 1681 O O . LEU A 1 211 ? 9.120 0.280 2.643 1.00 94.44 211 LEU A O 1
ATOM 1685 N N . THR A 1 212 ? 8.601 -1.007 0.875 1.00 93.31 212 THR A N 1
ATOM 1686 C CA . THR A 1 212 ? 9.820 -0.677 0.130 1.00 93.31 212 THR A CA 1
ATOM 1687 C C . THR A 1 212 ? 9.500 -0.033 -1.202 1.00 93.31 212 THR A C 1
ATOM 1689 O O . THR A 1 212 ? 8.815 -0.610 -2.042 1.00 93.31 212 THR A O 1
ATOM 1692 N N . TYR A 1 213 ? 10.038 1.166 -1.416 1.00 93.25 213 TYR A N 1
ATOM 1693 C CA . TYR A 1 213 ? 9.967 1.843 -2.706 1.00 93.25 213 TYR A CA 1
ATOM 1694 C C . TYR A 1 213 ? 11.194 1.498 -3.543 1.00 93.25 213 TYR A C 1
ATOM 1696 O O . TYR A 1 213 ? 12.326 1.632 -3.075 1.00 93.25 213 TYR A O 1
ATOM 1704 N N . ALA A 1 214 ? 10.960 1.092 -4.790 1.00 91.19 214 ALA A N 1
ATOM 1705 C CA . ALA A 1 214 ? 12.015 0.743 -5.731 1.00 91.19 214 ALA A CA 1
ATOM 1706 C C . ALA A 1 214 ? 11.904 1.573 -7.011 1.00 91.19 214 ALA A C 1
ATOM 1708 O O . ALA A 1 214 ? 10.878 1.558 -7.700 1.00 91.19 214 ALA A O 1
ATOM 1709 N N . LEU A 1 215 ? 12.980 2.287 -7.341 1.00 92.50 215 LEU A N 1
ATOM 1710 C CA . LEU A 1 215 ? 13.123 3.005 -8.605 1.00 92.50 215 LEU A CA 1
ATOM 1711 C C . LEU A 1 215 ? 13.942 2.150 -9.574 1.00 92.50 215 LEU A C 1
ATOM 1713 O O . LEU A 1 215 ? 15.163 2.054 -9.455 1.00 92.50 215 LEU A O 1
ATOM 1717 N N . MET A 1 216 ? 13.245 1.534 -10.529 1.00 90.94 216 MET A N 1
ATOM 1718 C CA . MET A 1 216 ? 13.837 0.641 -11.525 1.00 90.94 216 MET A CA 1
ATOM 1719 C C . MET A 1 216 ? 13.723 1.214 -12.935 1.00 90.94 216 MET A C 1
ATOM 1721 O O . MET A 1 216 ? 12.742 1.899 -13.266 1.00 90.94 216 MET A O 1
ATOM 1725 N N . ASP A 1 217 ? 14.685 0.842 -13.779 1.00 92.94 217 ASP A N 1
ATOM 1726 C CA . ASP A 1 217 ? 14.590 0.990 -15.228 1.00 92.94 217 ASP A CA 1
ATOM 1727 C C . ASP A 1 217 ? 13.302 0.339 -15.732 1.00 92.94 217 ASP A C 1
ATOM 1729 O O . ASP A 1 217 ? 12.977 -0.807 -15.397 1.00 92.94 217 ASP A O 1
ATOM 1733 N N . ALA A 1 218 ? 12.559 1.071 -16.556 1.00 92.75 218 ALA A N 1
ATOM 1734 C CA . ALA A 1 218 ? 11.367 0.526 -17.168 1.00 92.75 218 ALA A CA 1
ATOM 1735 C C . ALA A 1 218 ? 11.729 -0.580 -18.179 1.00 92.75 218 ALA A C 1
ATOM 1737 O O . ALA A 1 218 ? 12.640 -0.411 -18.993 1.00 92.75 218 ALA A O 1
ATOM 1738 N N . PRO A 1 219 ? 10.988 -1.698 -18.198 1.00 91.44 219 PRO A N 1
ATOM 1739 C CA . PRO A 1 219 ? 11.128 -2.719 -19.226 1.00 91.44 219 PRO A CA 1
ATOM 1740 C C . PRO A 1 219 ? 10.845 -2.165 -20.627 1.00 91.44 219 PRO A C 1
ATOM 1742 O O . PRO A 1 219 ? 10.014 -1.270 -20.802 1.00 91.44 219 PRO A O 1
ATOM 1745 N N . LEU A 1 220 ? 11.492 -2.737 -21.649 1.00 90.94 220 LEU A N 1
ATOM 1746 C CA . LEU A 1 220 ? 11.388 -2.253 -23.031 1.00 90.94 220 LEU A CA 1
ATOM 1747 C C . LEU A 1 220 ? 9.938 -2.172 -23.526 1.00 90.94 220 LEU A C 1
ATOM 1749 O O . LEU A 1 220 ? 9.565 -1.188 -24.148 1.00 90.94 220 LEU A O 1
ATOM 1753 N N . ASN A 1 221 ? 9.095 -3.151 -23.198 1.00 92.12 221 ASN A N 1
ATOM 1754 C CA . ASN A 1 221 ? 7.681 -3.154 -23.583 1.00 92.12 221 ASN A CA 1
ATOM 1755 C C . ASN A 1 221 ? 6.880 -1.992 -22.965 1.00 92.12 221 ASN A C 1
ATOM 1757 O O . ASN A 1 221 ? 5.921 -1.526 -23.577 1.00 92.12 221 ASN A O 1
ATOM 1761 N N . VAL A 1 222 ? 7.250 -1.528 -21.767 1.00 94.75 222 VAL A N 1
ATOM 1762 C CA . VAL A 1 222 ? 6.644 -0.344 -21.138 1.00 94.75 222 VAL A CA 1
ATOM 1763 C C . VAL A 1 222 ? 7.138 0.914 -21.849 1.00 94.75 222 VAL A C 1
ATOM 1765 O O . VAL A 1 222 ? 6.326 1.746 -22.251 1.00 94.75 222 VAL A O 1
ATOM 1768 N N . MET A 1 223 ? 8.448 1.016 -22.094 1.00 94.19 223 MET A N 1
ATOM 1769 C CA . MET A 1 223 ? 9.030 2.145 -22.825 1.00 94.19 223 MET A CA 1
ATOM 1770 C C . MET A 1 223 ? 8.473 2.260 -24.251 1.00 94.19 223 MET A C 1
ATOM 1772 O O . MET A 1 223 ? 8.139 3.352 -24.692 1.00 94.19 223 MET A O 1
ATOM 1776 N N . GLU A 1 224 ? 8.293 1.150 -24.970 1.00 94.50 224 GLU A N 1
ATOM 1777 C CA . GLU A 1 224 ? 7.705 1.136 -26.315 1.00 94.50 224 GLU A CA 1
ATOM 1778 C C . GLU A 1 224 ? 6.276 1.694 -26.341 1.00 94.50 224 GLU A C 1
ATOM 1780 O O . GLU A 1 224 ? 5.895 2.370 -27.302 1.00 94.50 224 GLU A O 1
ATOM 1785 N N . LYS A 1 225 ? 5.474 1.436 -25.300 1.00 94.75 225 LYS A N 1
ATOM 1786 C CA . LYS A 1 225 ? 4.130 2.019 -25.177 1.00 94.75 225 LYS A CA 1
ATOM 1787 C C . LYS A 1 225 ? 4.203 3.534 -24.992 1.00 94.75 225 LYS A C 1
ATOM 1789 O O . LYS A 1 225 ? 3.475 4.247 -25.683 1.00 94.75 225 LYS A O 1
ATOM 1794 N N . GLU A 1 226 ? 5.110 4.022 -24.148 1.00 96.06 226 GLU A N 1
ATOM 1795 C CA . GLU A 1 226 ? 5.311 5.463 -23.949 1.00 96.06 226 GLU A CA 1
ATOM 1796 C C . GLU A 1 226 ? 5.866 6.139 -25.212 1.00 96.06 226 GLU A C 1
ATOM 1798 O O . GLU A 1 226 ? 5.359 7.184 -25.611 1.00 96.06 226 GLU A O 1
ATOM 1803 N N . MET A 1 227 ? 6.809 5.507 -25.925 1.00 96.62 227 MET A N 1
ATOM 1804 C CA . MET A 1 227 ? 7.308 5.994 -27.221 1.00 96.62 227 MET A CA 1
ATOM 1805 C C . MET A 1 227 ? 6.177 6.140 -28.242 1.00 96.62 227 MET A C 1
ATOM 1807 O O . MET A 1 227 ? 6.119 7.128 -28.975 1.00 96.62 227 MET A O 1
ATOM 1811 N N . ARG A 1 228 ? 5.256 5.168 -28.297 1.00 95.81 228 ARG A N 1
ATOM 1812 C CA . ARG A 1 228 ? 4.082 5.249 -29.175 1.00 95.81 228 ARG A CA 1
ATOM 1813 C C . ARG A 1 228 ? 3.141 6.368 -28.747 1.00 95.81 228 ARG A C 1
ATOM 1815 O O . ARG A 1 228 ? 2.689 7.096 -29.624 1.00 95.81 228 ARG A O 1
ATOM 1822 N N . SER A 1 229 ? 2.855 6.516 -27.451 1.00 94.94 229 SER A N 1
ATOM 1823 C CA . SER A 1 229 ? 2.014 7.613 -26.944 1.00 94.94 229 SER A CA 1
ATOM 1824 C C . SER A 1 229 ? 2.596 8.966 -27.341 1.00 94.94 229 SER A C 1
ATOM 1826 O O . SER A 1 229 ? 1.928 9.754 -28.010 1.00 94.94 229 SER A O 1
ATOM 1828 N N . LEU A 1 230 ? 3.882 9.173 -27.051 1.00 95.81 230 LEU A N 1
ATOM 1829 C CA . LEU A 1 230 ? 4.582 10.413 -27.356 1.00 95.81 230 LEU A CA 1
ATOM 1830 C C . LEU A 1 230 ? 4.624 10.696 -28.865 1.00 95.81 230 LEU A C 1
ATOM 1832 O O . LEU A 1 230 ? 4.410 11.824 -29.293 1.00 95.81 230 LEU A O 1
ATOM 1836 N N . SER A 1 231 ? 4.810 9.666 -29.693 1.00 96.69 231 SER A N 1
ATOM 1837 C CA . SER A 1 231 ? 4.741 9.793 -31.153 1.00 96.69 231 SER A CA 1
ATOM 1838 C C . SER A 1 231 ? 3.388 10.325 -31.647 1.00 96.69 231 SER A C 1
ATOM 1840 O O . SER A 1 231 ? 3.335 11.131 -32.580 1.00 96.69 231 SER A O 1
ATOM 1842 N N . TRP A 1 232 ? 2.274 9.911 -31.036 1.00 95.12 232 TRP A N 1
ATOM 1843 C CA . TRP A 1 232 ? 0.954 10.454 -31.370 1.00 95.12 232 TRP A CA 1
ATOM 1844 C C . TRP A 1 232 ? 0.787 11.899 -30.902 1.00 95.12 232 TRP A C 1
ATOM 1846 O O . TRP A 1 232 ? 0.252 12.715 -31.654 1.00 95.12 232 TRP A O 1
ATOM 1856 N N . GLU A 1 233 ? 1.272 12.214 -29.704 1.00 94.38 233 GLU A N 1
ATOM 1857 C CA . GLU A 1 233 ? 1.235 13.562 -29.124 1.00 94.38 233 GLU A CA 1
ATOM 1858 C C . GLU A 1 233 ? 2.054 14.565 -29.949 1.00 94.38 233 GLU A C 1
ATOM 1860 O O . GLU A 1 233 ? 1.598 15.678 -30.207 1.00 94.38 233 GLU A O 1
ATOM 1865 N N . GLU A 1 234 ? 3.218 14.148 -30.449 1.00 95.62 234 GLU A N 1
ATOM 1866 C CA . GLU A 1 234 ? 4.104 14.960 -31.293 1.00 95.62 234 GLU A CA 1
ATOM 1867 C C . GLU A 1 234 ? 3.695 14.958 -32.782 1.00 95.62 234 GLU A C 1
ATOM 1869 O O . GLU A 1 234 ? 4.389 15.521 -33.630 1.00 95.62 234 GLU A O 1
ATOM 1874 N N . GLY A 1 235 ? 2.565 14.332 -33.137 1.00 93.94 235 GLY A N 1
ATOM 1875 C CA . GLY A 1 235 ? 2.041 14.318 -34.508 1.00 93.94 235 GLY A CA 1
ATOM 1876 C C . GLY A 1 235 ? 2.812 13.422 -35.485 1.00 93.94 235 GLY A C 1
ATOM 1877 O O . GLY A 1 235 ? 2.548 13.465 -36.688 1.00 93.94 235 GLY A O 1
ATOM 1878 N N . GLN A 1 236 ? 3.704 12.566 -34.979 1.00 91.75 236 GLN A N 1
ATOM 1879 C CA . GLN A 1 236 ? 4.506 11.599 -35.741 1.00 91.75 236 GLN A CA 1
ATOM 1880 C C . GLN A 1 236 ? 3.710 10.341 -36.142 1.00 91.75 236 GLN A C 1
ATOM 1882 O O . GLN A 1 236 ? 4.217 9.467 -36.843 1.00 91.75 236 GLN A O 1
ATOM 1887 N N . ARG A 1 237 ? 2.433 10.251 -35.736 1.00 91.31 237 ARG A N 1
ATOM 1888 C CA . ARG A 1 237 ? 1.460 9.214 -36.147 1.00 91.31 237 ARG A CA 1
ATOM 1889 C C . ARG A 1 237 ? 1.933 7.775 -35.899 1.00 91.31 237 ARG A C 1
ATOM 1891 O O . ARG A 1 237 ? 1.683 6.884 -36.710 1.00 91.31 237 ARG A O 1
ATOM 1898 N N . GLY A 1 238 ? 2.617 7.552 -34.780 1.00 89.25 238 GLY A N 1
ATOM 1899 C CA . GLY A 1 238 ? 3.140 6.244 -34.383 1.00 89.25 238 GLY A CA 1
ATOM 1900 C C . GLY A 1 238 ? 4.548 5.933 -34.905 1.00 89.25 238 GLY A C 1
ATOM 1901 O O . GLY A 1 238 ? 5.080 4.874 -34.572 1.00 89.25 238 GLY A O 1
ATOM 1902 N N . LEU A 1 239 ? 5.174 6.827 -35.684 1.00 93.19 239 LEU A N 1
ATOM 1903 C CA . LEU A 1 239 ? 6.592 6.727 -36.029 1.00 93.19 239 LEU A CA 1
ATOM 1904 C C . LEU A 1 239 ? 7.459 7.008 -34.792 1.00 93.19 239 LEU A C 1
ATOM 1906 O O . LEU A 1 239 ? 7.405 8.097 -34.221 1.00 93.19 239 LEU A O 1
ATOM 1910 N N . ILE A 1 240 ? 8.265 6.026 -34.385 1.00 94.12 240 ILE A N 1
ATOM 1911 C CA . ILE A 1 240 ? 9.221 6.162 -33.278 1.00 94.12 240 ILE A CA 1
ATOM 1912 C C . ILE A 1 240 ? 10.545 6.665 -33.855 1.00 94.12 240 ILE A C 1
ATOM 1914 O O . ILE A 1 240 ? 11.311 5.881 -34.421 1.00 94.12 240 ILE A O 1
ATOM 1918 N N . THR A 1 241 ? 10.793 7.969 -33.740 1.00 94.19 241 THR A N 1
ATOM 1919 C CA . THR A 1 241 ? 12.062 8.580 -34.157 1.00 94.19 241 THR A CA 1
ATOM 1920 C C . THR A 1 241 ? 13.166 8.339 -33.125 1.00 94.19 241 THR A C 1
ATOM 1922 O O . THR A 1 241 ? 12.909 7.890 -32.001 1.00 94.19 241 THR A O 1
ATOM 1925 N N . ASP A 1 242 ? 14.411 8.636 -33.498 1.00 94.50 242 ASP A N 1
ATOM 1926 C CA . ASP A 1 242 ? 15.544 8.523 -32.580 1.00 94.50 242 ASP A CA 1
ATOM 1927 C C . ASP A 1 242 ? 15.432 9.523 -31.420 1.00 94.50 242 ASP A C 1
ATOM 1929 O O . ASP A 1 242 ? 15.778 9.177 -30.291 1.00 94.50 242 ASP A O 1
ATOM 1933 N N . GLU A 1 243 ? 14.875 10.716 -31.654 1.00 95.06 243 GLU A N 1
ATOM 1934 C CA . GLU A 1 243 ? 14.622 11.715 -30.610 1.00 95.06 243 GLU A CA 1
ATOM 1935 C C . GLU A 1 243 ? 13.605 11.209 -29.578 1.00 95.06 243 GLU A C 1
ATOM 1937 O O . GLU A 1 243 ? 13.857 11.297 -28.374 1.00 95.06 243 GLU A O 1
ATOM 1942 N N . ILE A 1 244 ? 12.492 10.617 -30.033 1.00 95.81 244 ILE A N 1
ATOM 1943 C CA . ILE A 1 244 ? 11.478 10.008 -29.154 1.00 95.81 244 ILE A CA 1
ATOM 1944 C C . ILE A 1 244 ? 12.105 8.884 -28.329 1.00 95.81 244 ILE A C 1
ATOM 1946 O O . ILE A 1 244 ? 11.898 8.819 -27.115 1.00 95.81 244 ILE A O 1
ATOM 1950 N N . ARG A 1 245 ? 12.904 8.018 -28.967 1.00 93.69 245 ARG A N 1
ATOM 1951 C CA . ARG A 1 245 ? 13.600 6.928 -28.274 1.00 93.69 245 ARG A CA 1
ATOM 1952 C C . ARG A 1 245 ? 14.516 7.482 -27.184 1.00 93.69 245 ARG A C 1
ATOM 1954 O O . ARG A 1 245 ? 14.418 7.050 -26.041 1.00 93.69 245 ARG A O 1
ATOM 1961 N N . GLN A 1 246 ? 15.374 8.444 -27.514 1.00 93.88 246 GLN A N 1
ATOM 1962 C CA . GLN A 1 246 ? 16.317 9.036 -26.560 1.00 93.88 246 GLN A CA 1
ATOM 1963 C C . GLN A 1 246 ? 15.608 9.710 -25.384 1.00 93.88 246 GLN A C 1
ATOM 1965 O O . GLN A 1 246 ? 16.045 9.552 -24.245 1.00 93.88 246 GLN A O 1
ATOM 1970 N N . LYS A 1 247 ? 14.509 10.425 -25.644 1.00 94.94 247 LYS A N 1
ATOM 1971 C CA . LYS A 1 247 ? 13.719 11.090 -24.605 1.00 94.94 247 LYS A CA 1
ATOM 1972 C C . LYS A 1 247 ? 13.106 10.084 -23.631 1.00 94.94 247 LYS A C 1
ATOM 1974 O O . LYS A 1 247 ? 13.356 10.191 -22.436 1.00 94.94 247 LYS A O 1
ATOM 1979 N N . VAL A 1 248 ? 12.404 9.068 -24.138 1.00 94.56 248 VAL A N 1
ATOM 1980 C CA . VAL A 1 248 ? 11.779 8.039 -23.288 1.00 94.56 248 VAL A CA 1
ATOM 1981 C C . VAL A 1 248 ? 12.826 7.237 -22.518 1.00 94.56 248 VAL A C 1
ATOM 1983 O O . VAL A 1 248 ? 12.659 7.020 -21.322 1.00 94.56 248 VAL A O 1
ATOM 1986 N N . HIS A 1 249 ? 13.930 6.844 -23.161 1.00 92.25 249 HIS A N 1
ATOM 1987 C CA . HIS A 1 249 ? 15.024 6.175 -22.456 1.00 92.25 249 HIS A CA 1
ATOM 1988 C C . HIS A 1 249 ? 15.554 7.044 -21.313 1.00 92.25 249 HIS A C 1
ATOM 1990 O O . HIS A 1 249 ? 15.592 6.593 -20.178 1.00 92.25 249 HIS A O 1
ATOM 1996 N N . LYS A 1 250 ? 15.881 8.313 -21.579 1.00 91.44 250 LYS A N 1
ATOM 1997 C CA . LYS A 1 250 ? 16.386 9.233 -20.552 1.00 91.44 250 LYS A CA 1
ATOM 1998 C C . LYS A 1 250 ? 15.414 9.420 -19.379 1.00 91.44 250 LYS A C 1
ATOM 2000 O O . LYS A 1 250 ? 15.865 9.611 -18.257 1.00 91.44 250 LYS A O 1
ATOM 2005 N N . GLU A 1 251 ? 14.110 9.419 -19.637 1.00 92.62 251 GLU A N 1
ATOM 2006 C CA . GLU A 1 251 ? 13.082 9.600 -18.605 1.00 92.62 251 GLU A CA 1
ATOM 2007 C C . GLU A 1 251 ? 12.840 8.332 -17.771 1.00 92.62 251 GLU A C 1
ATOM 2009 O O . GLU A 1 251 ? 12.529 8.435 -16.583 1.00 92.62 251 GLU A O 1
ATOM 2014 N N . MET A 1 252 ? 12.974 7.149 -18.380 1.00 92.81 252 MET A N 1
ATOM 2015 C CA . MET A 1 252 ? 12.525 5.880 -17.795 1.00 92.81 252 MET A CA 1
ATOM 2016 C C . MET A 1 252 ? 13.652 4.913 -17.409 1.00 92.81 252 MET A C 1
ATOM 2018 O O . MET A 1 252 ? 13.359 3.830 -16.895 1.00 92.81 252 MET A O 1
ATOM 2022 N N . THR A 1 253 ? 14.915 5.277 -17.641 1.00 90.31 253 THR A N 1
ATOM 2023 C CA . THR A 1 253 ? 16.092 4.533 -17.169 1.00 90.31 253 THR A CA 1
ATOM 2024 C C . THR A 1 253 ? 16.921 5.371 -16.202 1.00 90.31 253 THR A C 1
ATOM 2026 O O . THR A 1 253 ? 17.092 6.572 -16.401 1.00 90.31 253 THR A O 1
ATOM 2029 N N . TYR A 1 254 ? 17.454 4.711 -15.183 1.00 86.69 254 TYR A N 1
ATOM 2030 C CA . TYR A 1 254 ? 18.219 5.263 -14.068 1.00 86.69 254 TYR A CA 1
ATOM 2031 C C . TYR A 1 254 ? 19.572 4.567 -13.890 1.00 86.69 254 TYR A C 1
ATOM 2033 O O . TYR A 1 254 ? 20.439 5.101 -13.200 1.00 86.69 254 TYR A O 1
ATOM 2041 N N . SER A 1 255 ? 19.796 3.425 -14.550 1.00 78.62 255 SER A N 1
ATOM 2042 C CA . SER A 1 255 ? 21.087 2.716 -14.574 1.00 78.62 255 SER A CA 1
ATOM 2043 C C . SER A 1 255 ? 22.279 3.602 -14.965 1.00 78.62 255 SER A C 1
ATOM 2045 O O . SER A 1 255 ? 23.409 3.349 -14.555 1.00 78.62 255 SER A O 1
ATOM 2047 N N . ASN A 1 256 ? 22.041 4.687 -15.703 1.00 71.06 256 ASN A N 1
ATOM 2048 C CA . ASN A 1 256 ? 23.049 5.666 -16.104 1.00 71.06 256 ASN A CA 1
ATOM 2049 C C . ASN A 1 256 ? 23.422 6.701 -15.021 1.00 71.06 256 ASN A C 1
ATOM 2051 O O . ASN A 1 256 ? 24.302 7.524 -15.279 1.00 71.06 256 ASN A O 1
ATOM 2055 N N . LEU A 1 257 ? 22.742 6.736 -13.870 1.00 68.69 257 LEU A N 1
ATOM 2056 C CA . LEU A 1 257 ? 22.904 7.803 -12.871 1.00 68.69 257 LEU A CA 1
ATOM 2057 C C . LEU A 1 257 ? 23.968 7.524 -11.799 1.00 68.69 257 LEU A C 1
ATOM 2059 O O . LEU A 1 257 ? 24.390 8.471 -11.143 1.00 68.69 257 LEU A O 1
ATOM 2063 N N . GLY A 1 258 ? 24.445 6.282 -11.656 1.00 49.72 258 GLY A N 1
ATOM 2064 C CA . GLY A 1 258 ? 25.322 5.884 -10.547 1.00 49.72 258 GLY A CA 1
ATOM 2065 C C . GLY A 1 258 ? 24.562 5.881 -9.211 1.00 49.72 258 GLY A C 1
ATOM 2066 O O . GLY A 1 258 ? 23.908 6.855 -8.850 1.00 49.72 258 GLY A O 1
ATOM 2067 N N . GLY A 1 259 ? 24.583 4.763 -8.486 1.00 48.78 259 GLY A N 1
ATOM 2068 C CA . GLY A 1 259 ? 23.775 4.599 -7.274 1.00 48.78 259 GLY A CA 1
ATOM 2069 C C . GLY A 1 259 ? 24.164 5.561 -6.143 1.00 48.78 259 GLY A C 1
ATOM 2070 O O . GLY A 1 259 ? 25.342 5.833 -5.921 1.00 48.78 259 GLY A O 1
ATOM 2071 N N . TYR A 1 260 ? 23.164 6.028 -5.393 1.00 39.41 260 TYR A N 1
ATOM 2072 C CA . TYR A 1 260 ? 23.331 6.616 -4.063 1.00 39.41 260 TYR A CA 1
ATOM 2073 C C . TYR A 1 260 ? 22.593 5.725 -3.059 1.00 39.41 260 TYR A C 1
ATOM 2075 O O . TYR A 1 260 ? 21.380 5.560 -3.154 1.00 39.41 260 TYR A O 1
ATOM 2083 N N . THR A 1 261 ? 23.299 5.156 -2.088 1.00 34.88 261 THR A N 1
ATOM 2084 C CA . THR A 1 261 ? 22.688 4.511 -0.918 1.00 34.88 261 THR A CA 1
ATOM 2085 C C . THR A 1 261 ? 22.608 5.541 0.203 1.00 34.88 261 THR A C 1
ATOM 2087 O O . THR A 1 261 ? 23.641 5.991 0.699 1.00 34.88 261 THR A O 1
ATOM 2090 N N . ALA A 1 262 ? 21.397 5.943 0.584 1.00 29.89 262 ALA A N 1
ATOM 2091 C CA . ALA A 1 262 ? 21.157 6.691 1.812 1.00 29.89 262 ALA A CA 1
ATOM 2092 C C . ALA A 1 262 ? 20.513 5.737 2.825 1.00 29.89 262 ALA A C 1
ATOM 2094 O O . ALA A 1 262 ? 19.395 5.278 2.613 1.00 29.89 262 ALA A O 1
ATOM 2095 N N . GLU A 1 263 ? 21.230 5.416 3.901 1.00 27.17 263 GLU A N 1
ATOM 2096 C CA . GLU A 1 263 ? 20.646 4.758 5.071 1.00 27.17 263 GLU A CA 1
ATOM 2097 C C . GLU A 1 263 ? 19.837 5.803 5.849 1.00 27.17 263 GLU A C 1
ATOM 2099 O O . GLU A 1 263 ? 20.393 6.787 6.340 1.00 27.17 263 GLU A O 1
ATOM 2104 N N . ILE A 1 264 ? 18.521 5.606 5.946 1.00 31.03 264 ILE A N 1
ATOM 2105 C CA . ILE A 1 264 ? 17.652 6.365 6.851 1.00 31.03 264 ILE A CA 1
ATOM 2106 C C . ILE A 1 264 ? 17.026 5.347 7.806 1.00 31.03 264 ILE A C 1
ATOM 2108 O O . ILE A 1 264 ? 16.190 4.542 7.408 1.00 31.03 264 ILE A O 1
ATOM 2112 N N . ASP A 1 265 ? 17.480 5.356 9.060 1.00 28.41 265 ASP A N 1
ATOM 2113 C CA . ASP A 1 265 ? 16.984 4.484 10.126 1.00 28.41 265 ASP A CA 1
ATOM 2114 C C . ASP A 1 265 ? 15.869 5.194 10.896 1.00 28.41 265 ASP A C 1
ATOM 2116 O O . ASP A 1 265 ? 16.123 6.056 11.743 1.00 28.41 265 ASP A O 1
ATOM 2120 N N . HIS A 1 266 ? 14.619 4.838 10.603 1.00 35.31 266 HIS A N 1
ATOM 2121 C CA . HIS A 1 266 ? 13.482 5.198 11.438 1.00 35.31 266 HIS A CA 1
ATOM 2122 C C . HIS A 1 266 ? 12.675 3.943 11.771 1.00 35.31 266 HIS A C 1
ATOM 2124 O O . HIS A 1 266 ? 12.195 3.210 10.909 1.00 35.31 266 HIS A O 1
ATOM 2130 N N . THR A 1 267 ? 12.556 3.680 13.069 1.00 31.98 267 THR A N 1
ATOM 2131 C CA . THR A 1 267 ? 11.659 2.680 13.644 1.00 31.98 267 THR A CA 1
ATOM 2132 C C . THR A 1 267 ? 10.232 2.978 13.160 1.00 31.98 267 THR A C 1
ATOM 2134 O O . THR A 1 267 ? 9.767 4.108 13.286 1.00 31.98 267 THR A O 1
ATOM 2137 N N . PHE A 1 268 ? 9.570 1.958 12.588 1.00 33.75 268 PHE A N 1
ATOM 2138 C CA . PHE A 1 268 ? 8.627 2.007 11.444 1.00 33.75 268 PHE A CA 1
ATOM 2139 C C . PHE A 1 268 ? 9.344 2.130 10.081 1.00 33.75 268 PHE A C 1
ATOM 2141 O O . PHE A 1 268 ? 9.290 3.149 9.397 1.00 33.75 268 PHE A O 1
ATOM 2148 N N . ARG A 1 269 ? 10.051 1.050 9.713 1.00 38.38 269 ARG A N 1
ATOM 2149 C CA . ARG A 1 269 ? 11.058 1.002 8.642 1.00 38.38 269 ARG A CA 1
ATOM 2150 C C . ARG A 1 269 ? 10.438 1.112 7.244 1.00 38.38 269 ARG A C 1
ATOM 2152 O O . ARG A 1 269 ? 10.059 0.115 6.631 1.00 38.38 269 ARG A O 1
ATOM 2159 N N . GLY A 1 270 ? 10.356 2.334 6.723 1.00 34.56 270 GLY A N 1
ATOM 2160 C CA . GLY A 1 270 ? 10.312 2.577 5.283 1.00 34.56 270 GLY A CA 1
ATOM 2161 C C . GLY A 1 270 ? 11.733 2.496 4.736 1.00 34.56 270 GLY A C 1
ATOM 2162 O O . GLY A 1 270 ? 12.528 3.394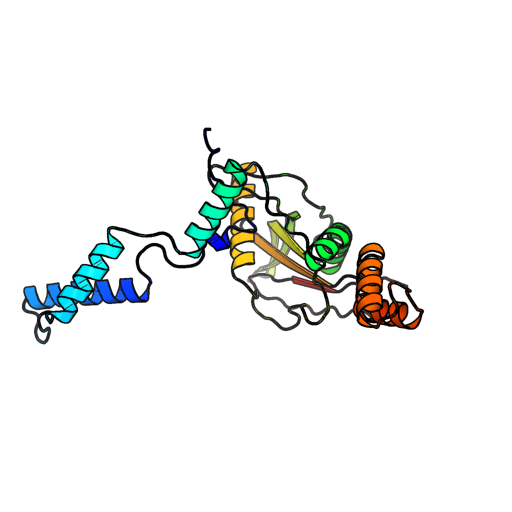 4.985 1.00 34.56 270 GLY A O 1
ATOM 2163 N N . ASN A 1 271 ? 12.064 1.424 4.018 1.00 39.84 271 ASN A N 1
ATOM 2164 C CA . ASN A 1 271 ? 13.389 1.262 3.415 1.00 39.84 271 ASN A CA 1
ATOM 2165 C C . ASN A 1 271 ? 13.346 1.652 1.931 1.00 39.84 271 ASN A C 1
ATOM 2167 O O . ASN A 1 271 ? 12.383 1.339 1.225 1.00 39.84 271 ASN A O 1
ATOM 2171 N N . MET A 1 272 ? 14.395 2.314 1.445 1.00 38.56 272 MET A N 1
ATOM 2172 C CA . MET A 1 272 ? 14.494 2.802 0.069 1.00 38.56 272 MET A CA 1
ATOM 2173 C C . MET A 1 272 ? 15.671 2.139 -0.645 1.00 38.56 272 MET A C 1
ATOM 2175 O O . MET A 1 272 ? 16.792 2.175 -0.146 1.00 38.56 272 MET A O 1
ATOM 2179 N N . ALA A 1 273 ? 15.424 1.544 -1.814 1.00 42.28 273 ALA A N 1
ATOM 2180 C CA . ALA A 1 273 ? 16.458 0.923 -2.641 1.00 42.28 273 ALA A CA 1
ATOM 2181 C C . ALA A 1 273 ? 16.450 1.552 -4.051 1.00 42.28 273 ALA A C 1
ATOM 2183 O O . ALA A 1 273 ? 15.426 1.548 -4.737 1.00 42.28 273 ALA A O 1
ATOM 2184 N N . MET A 1 274 ? 17.587 2.105 -4.498 1.00 38.81 274 MET A N 1
ATOM 2185 C CA . MET A 1 274 ? 17.769 2.689 -5.844 1.00 38.81 274 MET A CA 1
ATOM 2186 C C . MET A 1 274 ? 18.744 1.869 -6.686 1.00 38.81 274 MET A C 1
ATOM 2188 O O . MET A 1 274 ? 19.894 1.799 -6.286 1.00 38.81 274 MET A O 1
ATOM 2192 N N . CYS A 1 275 ? 18.315 1.310 -7.826 1.00 30.98 275 CYS A N 1
ATOM 2193 C CA . CYS A 1 275 ? 19.062 0.372 -8.690 1.00 30.98 275 CYS A CA 1
ATOM 2194 C C . CYS A 1 275 ? 20.515 0.788 -9.037 1.00 30.98 275 CYS A C 1
ATOM 2196 O O . CYS A 1 275 ? 20.737 1.895 -9.529 1.00 30.98 275 CYS A O 1
ATOM 2198 N N . SER A 1 276 ? 21.474 -0.144 -8.928 1.00 33.69 276 SER A N 1
ATOM 2199 C CA . SER A 1 276 ? 22.779 -0.122 -9.617 1.00 33.69 276 SER A CA 1
ATOM 2200 C C . SER A 1 276 ? 22.989 -1.404 -10.427 1.00 33.69 276 SER A C 1
ATOM 2202 O O . SER A 1 276 ? 22.522 -2.473 -10.045 1.00 33.69 276 SER A O 1
ATOM 2204 N N . ALA A 1 277 ? 23.693 -1.296 -11.553 1.00 24.16 277 ALA A N 1
ATOM 2205 C CA . ALA A 1 277 ? 24.284 -2.429 -12.256 1.00 24.16 277 ALA A CA 1
ATOM 2206 C C . ALA A 1 277 ? 25.806 -2.261 -12.185 1.00 24.16 277 ALA A C 1
ATOM 2208 O O . ALA A 1 277 ? 26.317 -1.204 -12.560 1.00 24.16 277 ALA A O 1
ATOM 2209 N N . ASP A 1 278 ? 26.499 -3.272 -11.666 1.00 23.03 278 ASP A N 1
ATOM 2210 C CA . ASP A 1 278 ? 27.959 -3.302 -11.584 1.00 23.03 278 ASP A CA 1
ATOM 2211 C C . ASP A 1 278 ? 28.604 -3.343 -12.984 1.00 23.03 278 ASP A C 1
ATOM 2213 O O . ASP A 1 278 ? 28.074 -3.969 -13.909 1.00 23.03 278 ASP A O 1
ATOM 2217 N N . ILE A 1 279 ? 29.751 -2.663 -13.121 1.00 27.42 279 ILE A N 1
ATOM 2218 C CA . ILE A 1 279 ? 30.699 -2.772 -14.249 1.00 27.42 279 ILE A CA 1
ATOM 2219 C C . ILE A 1 279 ? 31.697 -3.888 -13.946 1.00 27.42 279 ILE A C 1
ATOM 2221 O O . ILE A 1 279 ? 32.248 -3.872 -12.822 1.00 27.42 279 ILE A O 1
#

Foldseek 3Di:
DDFPQDAAELLCLCLQVPDDFQDDPVLVVLLVVLVVLCVCVVVVPPPRHHDDPVSVVSNVVSVVSVVVTDGDPSNVVVVVLVVVCRVVVHHDDDDDLQVVQFVVCLQVQVVQCCVQVVQPDWGFFPDWFDDNHYIYGFGTWAWGWDWDQDPVRDIDIDTATETEHEREGQFPVRPVPPDPDDPDCSVVSSRVRVQVRVCVVVVHGRPYYEYEYEHAAGDPVSLLVQQQVVCVVVVVNRDRDPVSSVVSNVGRHDQVPDDDDDDDDDDNDHHYGYDYDDD

pLDDT: mean 87.51, std 16.26, range [23.03, 98.31]

Secondary structure (DSSP, 8-state):
-PPPPP-EEGGGTHHHHSS-SSS-HHHHHHHHHHHHHHHHHHTT-TTPPPPPHHHHHHHHHHHHHHHSPPPPHHHHHHHHHHHHHHHHT-------HHHHHHHHHHHHHHHHHHHHHT--S-------EE-SSEEE--SEEEEEEEEEE-TTS-EEEEEEEEEEEEEE-SSTTTS-TT-SS-S-HHHHHHHHHHHHHHHHHHTS---EEEEEEEE-PPPHHHHHHHHHHHHHHTT-TT---HHHHHHHHHHH--GGG---------SS-EEEEE-----

Sequence (279 aa):
MQLPKFKIRASAASEILAGSIGLTDVQSTRRSELIDRKKGAEAGEKGVKPLTPNMEAELEILNYKHNNPELPTGAKSYCEKWVKEKLYDRRKNFANKYLEKGIACEDKSIQYAAESLGWGQVSKNEEWFSDEWMEGTPDIICELYSREVGGDNNIIETLTPTVIDMKNVWDCFTLPLFDDVIPTDAYKTQLQVYMHLVSSEYGIDFNDAILTYALMDAPLNVMEKEMRSLSWEEGQRGLITDEIRQKVHKEMTYSNLGGYTAEIDHTFRGNMAMCSADI

Radius of gyration: 25.86 Å; chains: 1; bounding box: 64×47×78 Å

Organism: NCBI:txid354630